Protein AF-0000000081331348 (afdb_homodimer)

Radius of gyration: 18.92 Å; Cα contacts (8 Å, |Δi|>4): 361; chains: 2; bounding box: 44×51×38 Å

Solvent-accessible surface area (backbone atoms only — not comparable to full-atom values): 11456 Å² total; per-residue (Å²): 124,40,36,37,36,18,27,63,33,50,70,35,40,60,26,47,76,70,73,66,43,59,68,90,41,40,51,71,48,77,45,49,74,69,44,45,51,41,46,56,71,49,44,34,44,58,49,40,19,67,73,72,69,48,78,68,48,77,44,59,56,36,67,43,63,42,68,70,55,40,53,52,44,41,52,43,37,62,70,45,54,39,87,93,38,34,76,52,38,51,51,51,42,51,46,42,50,50,7,55,76,38,62,25,27,41,36,38,41,59,123,40,37,38,36,18,26,63,34,50,69,33,40,58,25,46,77,70,74,64,44,59,70,88,42,40,51,72,49,78,46,47,73,66,46,44,52,42,45,56,70,50,42,35,44,57,49,41,20,68,74,70,68,49,79,68,48,76,41,59,57,38,66,43,62,42,68,69,54,40,53,52,45,42,53,41,36,62,72,44,55,40,86,93,39,34,76,53,39,51,50,50,41,50,46,42,49,50,9,55,74,38,61,26,27,40,37,39,41,60

Organism: NCBI:txid2813360

Secondary structure (DSSP, 8-state):
-EEEEEESSHHHHHHHHTT---GGGEEEEEE-HHHHHHHHHTSHHHHHHHHHT--------EEE-SHHHHHHHHHHHHHT--TTTHHHHHHHHHHHHHHHHHT--EEEE-/-EEEEEESSHHHHHHHHTT---GGGEEEEEE-HHHHHHHHHTTHHHHHHHHHT--------EEE-SHHHHHHHHHHHHHT--TTTHHHHHHHHHHHHHHHHHT--EEEE-

pLDDT: mean 89.02, std 10.6, range [49.09, 98.44]

Structure (mmCIF, N/CA/C/O backbone):
data_AF-0000000081331348-model_v1
#
loop_
_entity.id
_entity.type
_entity.pdbx_description
1 polymer 'Uncharacterized protein'
#
loop_
_atom_site.group_PDB
_atom_site.id
_atom_site.type_symbol
_atom_site.label_atom_id
_atom_site.label_alt_id
_atom_site.label_comp_id
_atom_site.label_asym_id
_atom_site.label_entity_id
_atom_site.label_seq_id
_atom_site.pdbx_PDB_ins_code
_atom_site.Cartn_x
_atom_site.Cartn_y
_atom_site.Cartn_z
_atom_site.occupancy
_atom_site.B_iso_or_equiv
_atom_site.auth_seq_id
_atom_site.auth_comp_id
_atom_site.auth_asym_id
_atom_site.auth_atom_id
_atom_site.pdbx_PDB_model_num
ATOM 1 N N . MET A 1 1 ? 2.51 5.961 -5.82 1 57.53 1 MET A N 1
ATOM 2 C CA . MET A 1 1 ? 1.743 7.18 -5.574 1 57.53 1 MET A CA 1
ATOM 3 C C . MET A 1 1 ? 1.069 7.133 -4.207 1 57.53 1 MET A C 1
ATOM 5 O O . MET A 1 1 ? 0.573 6.086 -3.791 1 57.53 1 MET A O 1
ATOM 9 N N . LYS A 1 2 ? 1.345 8.156 -3.447 1 75.12 2 LYS A N 1
ATOM 10 C CA . LYS A 1 2 ? 0.774 8.258 -2.107 1 75.12 2 LYS A CA 1
ATOM 11 C C . LYS A 1 2 ? -0.422 9.211 -2.09 1 75.12 2 LYS A C 1
ATOM 13 O O . LYS A 1 2 ? -0.278 10.406 -2.359 1 75.12 2 LYS A O 1
ATOM 18 N N . ILE A 1 3 ? -1.604 8.625 -1.905 1 83.44 3 ILE A N 1
ATOM 19 C CA . ILE A 1 3 ? -2.84 9.398 -1.974 1 83.44 3 ILE A CA 1
ATOM 20 C C . ILE A 1 3 ? -3.576 9.312 -0.638 1 83.44 3 ILE A C 1
ATOM 22 O O . ILE A 1 3 ? -3.654 8.242 -0.032 1 83.44 3 ILE A O 1
ATOM 26 N N . ILE A 1 4 ? -4.016 10.453 -0.219 1 90.38 4 ILE A N 1
ATOM 27 C CA . ILE A 1 4 ? -4.93 10.539 0.913 1 90.38 4 ILE A CA 1
ATOM 28 C C . ILE A 1 4 ? -6.25 11.164 0.467 1 90.38 4 ILE A C 1
ATOM 30 O O . ILE A 1 4 ? -6.254 12.156 -0.271 1 90.38 4 ILE A O 1
ATOM 34 N N . CYS A 1 5 ? -7.336 10.516 0.856 1 92.38 5 CYS A N 1
ATOM 35 C CA . CYS A 1 5 ? -8.586 11.086 0.374 1 92.38 5 CYS A CA 1
ATOM 36 C C . CYS A 1 5 ? -9.68 10.977 1.432 1 92.38 5 CYS A C 1
ATOM 38 O O . CYS A 1 5 ? -9.547 10.219 2.393 1 92.38 5 CYS A O 1
ATOM 40 N N . VAL A 1 6 ? -10.695 11.82 1.21 1 95.5 6 VAL A N 1
ATOM 41 C CA . VAL A 1 6 ? -11.875 11.875 2.068 1 95.5 6 VAL A CA 1
ATOM 42 C C . VAL A 1 6 ? -13.133 11.867 1.211 1 95.5 6 VAL A C 1
ATOM 44 O O . VAL A 1 6 ? -13.328 12.75 0.372 1 95.5 6 VAL A O 1
ATOM 47 N N . PRO A 1 7 ? -13.945 10.812 1.354 1 94.19 7 PRO A N 1
ATOM 48 C CA . PRO A 1 7 ? -15.258 10.875 0.701 1 94.19 7 PRO A CA 1
ATOM 49 C C . PRO A 1 7 ? -16.109 12.055 1.185 1 94.19 7 PRO A C 1
ATOM 51 O O . PRO A 1 7 ? -16.094 12.375 2.377 1 94.19 7 PRO A O 1
ATOM 54 N N . LEU A 1 8 ? -16.828 12.734 0.301 1 95.69 8 LEU A N 1
ATOM 55 C CA . LEU A 1 8 ? -17.562 13.945 0.637 1 95.69 8 LEU A CA 1
ATOM 56 C C . LEU A 1 8 ? -18.953 13.617 1.169 1 95.69 8 LEU A C 1
ATOM 58 O O . LEU A 1 8 ? -19.625 14.484 1.74 1 95.69 8 LEU A O 1
ATOM 62 N N . THR A 1 9 ? -19.391 12.391 0.953 1 94.81 9 THR A N 1
ATOM 63 C CA . THR A 1 9 ? -20.656 11.898 1.483 1 94.81 9 THR A CA 1
ATOM 64 C C . THR A 1 9 ? -20.516 10.461 1.967 1 94.81 9 THR A C 1
ATOM 66 O O . THR A 1 9 ? -19.641 9.727 1.516 1 94.81 9 THR A O 1
ATOM 69 N N . PRO A 1 10 ? -21.391 10.078 2.889 1 92.75 10 PRO A N 1
ATOM 70 C CA . PRO A 1 10 ? -21.375 8.68 3.312 1 92.75 10 PRO A CA 1
ATOM 71 C C . PRO A 1 10 ? -21.578 7.711 2.15 1 92.75 10 PRO A C 1
ATOM 73 O O . PRO A 1 10 ? -21.031 6.609 2.15 1 92.75 10 PRO A O 1
ATOM 76 N N . GLU A 1 11 ? -2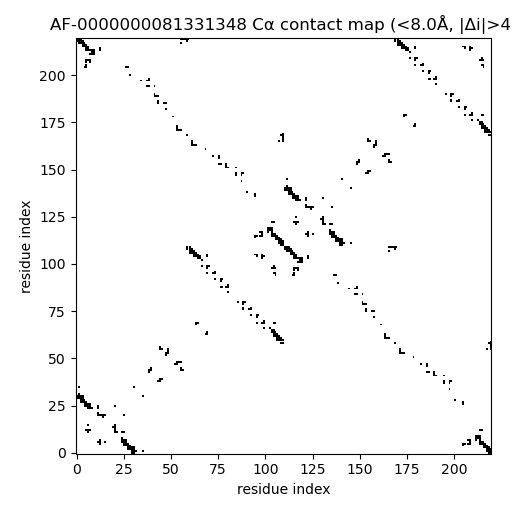2.438 8.125 1.188 1 92.12 11 GLU A N 1
ATOM 77 C CA . GLU A 1 11 ? -22.641 7.289 0.005 1 92.12 11 GLU A CA 1
ATOM 78 C C . GLU A 1 11 ? -21.344 7.105 -0.767 1 92.12 11 GLU A C 1
ATOM 80 O O . GLU A 1 11 ? -21.031 6.004 -1.217 1 92.12 11 GLU A O 1
ATOM 85 N N . ALA A 1 12 ? -20.562 8.133 -0.912 1 91.38 12 ALA A N 1
ATOM 86 C CA . ALA A 1 12 ? -19.266 8.07 -1.578 1 91.38 12 ALA A CA 1
ATOM 87 C C . ALA A 1 12 ? -18.312 7.141 -0.834 1 91.38 12 ALA A C 1
ATOM 89 O O . ALA A 1 12 ? -17.531 6.414 -1.456 1 91.38 12 ALA A O 1
ATOM 90 N N . MET A 1 13 ? -18.391 7.191 0.485 1 89.31 13 MET A N 1
ATOM 91 C CA . MET A 1 13 ? -17.531 6.34 1.314 1 89.31 13 MET A CA 1
ATOM 92 C C . MET A 1 13 ? -17.844 4.867 1.064 1 89.31 13 MET A C 1
ATOM 94 O O . MET A 1 13 ? -16.922 4.047 0.977 1 89.31 13 MET A O 1
ATOM 98 N N . ARG A 1 14 ? -19.078 4.516 0.918 1 86.75 14 ARG A N 1
ATOM 99 C CA . ARG A 1 14 ? -19.469 3.141 0.632 1 86.75 14 ARG A CA 1
ATOM 100 C C . ARG A 1 14 ? -18.969 2.697 -0.735 1 86.75 14 ARG A C 1
ATOM 102 O O . ARG A 1 14 ? -18.547 1.553 -0.904 1 86.75 14 ARG A O 1
ATOM 109 N N . LEU A 1 15 ? -18.938 3.676 -1.656 1 82.69 15 LEU A N 1
ATOM 110 C CA . LEU A 1 15 ? -18.469 3.379 -3.006 1 82.69 15 LEU A CA 1
ATOM 111 C C . LEU A 1 15 ? -16.969 3.186 -3.025 1 82.69 15 LEU A C 1
ATOM 113 O O . LEU A 1 15 ? -16.438 2.393 -3.816 1 82.69 15 LEU A O 1
ATOM 117 N N . LEU A 1 16 ? -16.25 3.955 -2.209 1 79.44 16 LEU A N 1
ATOM 118 C CA . LEU A 1 16 ? -14.797 3.836 -2.117 1 79.44 16 LEU A CA 1
ATOM 119 C C . LEU A 1 16 ? -14.398 2.451 -1.622 1 79.44 16 LEU A C 1
ATOM 121 O O . LEU A 1 16 ? -13.422 1.876 -2.104 1 79.44 16 LEU A O 1
ATOM 125 N N . ASP A 1 17 ? -15.156 1.949 -0.717 1 70.56 17 ASP A N 1
ATOM 126 C CA . ASP A 1 17 ? -14.914 0.621 -0.161 1 70.56 17 ASP A CA 1
ATOM 127 C C . ASP A 1 17 ? -15.023 -0.454 -1.239 1 70.56 17 ASP A C 1
ATOM 129 O O . ASP A 1 17 ? -14.375 -1.496 -1.155 1 70.56 17 ASP A O 1
ATOM 133 N N . THR A 1 18 ? -15.797 -0.14 -2.215 1 66.88 18 THR A N 1
ATOM 134 C CA . THR A 1 18 ? -16.016 -1.11 -3.283 1 66.88 18 THR A CA 1
ATOM 135 C C . THR A 1 18 ? -15.211 -0.734 -4.523 1 66.88 18 THR A C 1
ATOM 137 O O . THR A 1 18 ? -15.383 -1.332 -5.59 1 66.88 18 THR A O 1
ATOM 140 N N . ASN A 1 19 ? -14.344 0.354 -4.398 1 68.31 19 ASN A N 1
ATOM 141 C CA . ASN A 1 19 ? -13.508 0.85 -5.488 1 68.31 19 ASN A CA 1
ATOM 142 C C . ASN A 1 19 ? -14.352 1.373 -6.648 1 68.31 19 ASN A C 1
ATOM 144 O O . ASN A 1 19 ? -13.977 1.217 -7.812 1 68.31 19 ASN A O 1
ATOM 148 N N . ASP A 1 20 ? -15.453 1.941 -6.418 1 73.44 20 ASP A N 1
ATOM 149 C CA . ASP A 1 20 ? -16.375 2.453 -7.426 1 73.44 20 ASP A CA 1
ATOM 150 C C . ASP A 1 20 ? -16.656 3.938 -7.207 1 73.44 20 ASP A C 1
ATOM 152 O O . ASP A 1 20 ? -17.578 4.5 -7.82 1 73.44 20 ASP A O 1
ATOM 156 N N . CYS A 1 21 ? -15.984 4.488 -6.355 1 79.69 21 CYS A N 1
ATOM 157 C CA . CYS A 1 21 ? -16.281 5.871 -6.016 1 79.69 21 CYS A CA 1
ATOM 158 C C . CYS A 1 21 ? -15.68 6.828 -7.039 1 79.69 21 CYS A C 1
ATOM 160 O O . CYS A 1 21 ? -14.461 6.832 -7.242 1 79.69 21 CYS A O 1
ATOM 162 N N . PRO A 1 22 ? -16.516 7.66 -7.707 1 83.62 22 PRO A N 1
ATOM 163 C CA . PRO A 1 22 ? -15.977 8.688 -8.602 1 83.62 22 PRO A CA 1
ATOM 164 C C . PRO A 1 22 ? -15.109 9.719 -7.871 1 83.62 22 PRO A C 1
ATOM 166 O O . PRO A 1 22 ? -15.414 10.078 -6.73 1 83.62 22 PRO A O 1
ATOM 169 N N . ASP A 1 23 ? -14.062 10.258 -8.594 1 84.38 23 ASP A N 1
ATOM 170 C CA . ASP A 1 23 ? -13.141 11.227 -8.016 1 84.38 23 ASP A CA 1
ATOM 171 C C . ASP A 1 23 ? -13.883 12.5 -7.598 1 84.38 23 ASP A C 1
ATOM 173 O O . ASP A 1 23 ? -13.469 13.188 -6.66 1 84.38 23 ASP A O 1
ATOM 177 N N . SER A 1 24 ? -14.984 12.75 -8.273 1 90 24 SER A N 1
ATOM 178 C CA . SER A 1 24 ? -15.734 13.977 -8.008 1 90 24 SER A CA 1
ATOM 179 C C . SER A 1 24 ? -16.375 13.953 -6.625 1 90 24 SER A C 1
ATOM 181 O O . SER A 1 24 ? -16.75 15 -6.094 1 90 24 SER A O 1
ATOM 183 N N . LEU A 1 25 ? -16.453 12.812 -6.039 1 92.56 25 LEU A N 1
ATOM 184 C CA . LEU A 1 25 ? -17.078 12.672 -4.727 1 92.56 25 LEU A CA 1
ATOM 185 C C . LEU A 1 25 ? -16.031 12.508 -3.637 1 92.56 25 LEU A C 1
ATOM 187 O O . LEU A 1 25 ? -16.359 12.203 -2.488 1 92.56 25 LEU A O 1
ATOM 191 N N . LEU A 1 26 ? -14.805 12.75 -4.043 1 92.31 26 LEU A N 1
ATOM 192 C CA . LEU A 1 26 ? -13.688 12.648 -3.119 1 92.31 26 LEU A CA 1
ATOM 193 C C . LEU A 1 26 ? -12.914 13.969 -3.053 1 92.31 26 LEU A C 1
ATOM 195 O O . LEU A 1 26 ? -12.805 14.672 -4.055 1 92.31 26 LEU A O 1
ATOM 199 N N . GLU A 1 27 ? -12.516 14.352 -1.913 1 93.75 27 GLU A N 1
ATOM 200 C CA . GLU A 1 27 ? -11.422 15.305 -1.777 1 93.75 27 GLU A CA 1
ATOM 201 C C . GLU A 1 27 ? -10.102 14.602 -1.489 1 93.75 27 GLU A C 1
ATOM 203 O O . GLU A 1 27 ? -10 13.828 -0.536 1 93.75 27 GLU A O 1
ATOM 208 N N . SER A 1 28 ? -9.156 14.781 -2.402 1 90.62 28 SER A N 1
ATOM 209 C CA . SER A 1 28 ? -7.914 14.023 -2.301 1 90.62 28 SER A CA 1
ATOM 210 C C . SER A 1 28 ? -6.703 14.945 -2.357 1 90.62 28 SER A C 1
ATOM 212 O O . SER A 1 28 ? -6.777 16.047 -2.904 1 90.62 28 SER A O 1
ATOM 214 N N . ILE A 1 29 ? -5.629 14.461 -1.763 1 90.94 29 ILE A N 1
ATOM 215 C CA . ILE A 1 29 ? -4.316 15.078 -1.94 1 90.94 29 ILE A CA 1
ATOM 216 C C . ILE A 1 29 ? -3.322 14.031 -2.445 1 90.94 29 ILE A C 1
ATOM 218 O O . ILE A 1 29 ? -3.34 12.883 -1.998 1 90.94 29 ILE A O 1
ATOM 222 N N . HIS A 1 30 ? -2.631 14.398 -3.434 1 86.19 30 HIS A N 1
ATOM 223 C CA . HIS A 1 30 ? -1.496 13.633 -3.928 1 86.19 30 HIS A CA 1
ATOM 224 C C . HIS A 1 30 ? -0.186 14.133 -3.332 1 86.19 30 HIS A C 1
ATOM 226 O O . HIS A 1 30 ? 0.224 15.266 -3.592 1 86.19 30 HIS A O 1
ATOM 232 N N . LEU A 1 31 ? 0.436 13.234 -2.496 1 85.62 31 LEU A N 1
ATOM 233 C CA . LEU A 1 31 ? 1.654 13.672 -1.823 1 85.62 31 LEU A CA 1
ATOM 234 C C . LEU A 1 31 ? 2.873 13.453 -2.711 1 85.62 31 LEU A C 1
ATOM 236 O O . LEU A 1 31 ? 3.051 12.367 -3.275 1 85.62 31 LEU A O 1
ATOM 240 N N . THR A 1 32 ? 3.562 14.547 -2.908 1 83.12 32 THR A N 1
ATOM 241 C CA . THR A 1 32 ? 4.891 14.344 -3.48 1 83.12 32 THR A CA 1
ATOM 242 C C . THR A 1 32 ? 5.777 13.555 -2.527 1 83.12 32 THR A C 1
ATOM 244 O O . THR A 1 32 ? 5.43 13.367 -1.358 1 83.12 32 THR A O 1
ATOM 247 N N . GLU A 1 33 ? 6.895 13.039 -3.066 1 80.75 33 GLU A N 1
ATOM 248 C CA . GLU A 1 33 ? 7.84 12.328 -2.207 1 80.75 33 GLU A CA 1
ATOM 249 C C . GLU A 1 33 ? 8.281 13.203 -1.035 1 80.75 33 GLU A C 1
ATOM 251 O O . GLU A 1 33 ? 8.438 12.711 0.085 1 80.75 33 GLU A O 1
ATOM 256 N N . GLU A 1 34 ? 8.469 14.469 -1.325 1 86.56 34 GLU A N 1
ATOM 257 C CA . GLU A 1 34 ? 8.891 15.406 -0.291 1 86.56 34 GLU A CA 1
ATOM 258 C C . GLU A 1 34 ? 7.797 15.602 0.754 1 86.56 34 GLU A C 1
ATOM 260 O O . GLU A 1 34 ? 8.078 15.625 1.955 1 86.56 34 GLU A O 1
ATOM 265 N N . GLU A 1 35 ? 6.613 15.75 0.296 1 89.06 35 GLU A N 1
ATOM 266 C CA . GLU A 1 35 ? 5.488 15.922 1.211 1 89.06 35 GLU A CA 1
ATOM 267 C C . GLU A 1 35 ? 5.277 14.672 2.062 1 89.06 35 GLU A C 1
ATOM 269 O O . GLU A 1 35 ? 4.992 14.773 3.258 1 89.06 35 GLU A O 1
ATOM 274 N N . TYR A 1 36 ? 5.395 13.633 1.418 1 87.81 36 TYR A N 1
ATOM 275 C CA . TYR A 1 36 ? 5.242 12.367 2.131 1 87.81 36 TYR A CA 1
ATOM 276 C C . TYR A 1 36 ? 6.285 12.234 3.232 1 87.81 36 TYR A C 1
ATOM 278 O O . TYR A 1 36 ? 5.961 11.844 4.359 1 87.81 36 TYR A O 1
ATOM 286 N N . LYS A 1 37 ? 7.527 12.461 2.879 1 86.25 37 LYS A N 1
ATOM 287 C CA . LYS A 1 37 ? 8.609 12.414 3.861 1 86.25 37 LYS A CA 1
ATOM 288 C C . LYS A 1 37 ? 8.344 13.375 5.02 1 86.25 37 LYS A C 1
ATOM 290 O O . LYS A 1 37 ? 8.57 13.031 6.18 1 86.25 37 LYS A O 1
ATOM 295 N N . LYS A 1 38 ? 7.867 14.555 4.773 1 90.31 38 LYS A N 1
ATOM 296 C CA . LYS A 1 38 ? 7.547 15.547 5.801 1 90.31 38 LYS A CA 1
ATOM 297 C C . LYS A 1 38 ? 6.426 15.055 6.707 1 90.31 38 LYS A C 1
ATOM 299 O O . LYS A 1 38 ? 6.453 15.281 7.918 1 90.31 38 LYS A O 1
ATOM 304 N N . LEU A 1 39 ? 5.449 14.43 6.113 1 93.38 39 LEU A N 1
ATOM 305 C CA . LEU A 1 39 ? 4.344 13.875 6.891 1 93.38 39 LEU A CA 1
ATOM 306 C C . LEU A 1 39 ? 4.84 12.805 7.855 1 93.38 39 LEU A C 1
ATOM 308 O O . LEU A 1 39 ? 4.492 12.82 9.039 1 93.38 39 LEU A O 1
ATOM 312 N N . LEU A 1 40 ? 5.641 11.961 7.359 1 88.62 40 LEU A N 1
ATOM 313 C CA . LEU A 1 40 ? 6.145 10.867 8.188 1 88.62 40 LEU A CA 1
ATOM 314 C C . LEU A 1 40 ? 7.055 11.398 9.289 1 88.62 40 LEU A C 1
ATOM 316 O O . LEU A 1 40 ? 7 10.93 10.43 1 88.62 40 LEU A O 1
ATOM 320 N N . THR A 1 41 ? 7.879 12.352 8.906 1 90.44 41 THR A N 1
ATOM 321 C CA . THR A 1 41 ? 8.875 12.852 9.844 1 90.44 41 THR A CA 1
ATOM 322 C C . THR A 1 41 ? 8.234 13.773 10.875 1 90.44 41 THR A C 1
ATOM 324 O O . THR A 1 41 ? 8.836 14.07 11.914 1 90.44 41 THR A O 1
ATOM 327 N N . SER A 1 42 ? 7.062 14.234 10.562 1 92.81 42 SER A N 1
ATOM 328 C CA . SER A 1 42 ? 6.352 15.109 11.492 1 92.81 42 SER A CA 1
ATOM 329 C C . SER A 1 42 ? 6.047 14.398 12.805 1 92.81 42 SER A C 1
ATOM 331 O O . SER A 1 42 ? 5.781 15.039 13.82 1 92.81 42 SER A O 1
ATOM 333 N N . GLY A 1 43 ? 5.941 13.102 12.812 1 93.31 43 GLY A N 1
ATOM 334 C CA . GLY A 1 43 ? 5.578 12.312 13.977 1 93.31 43 GLY A CA 1
ATOM 335 C C . GLY A 1 43 ? 4.078 12.125 14.133 1 93.31 43 GLY A C 1
ATOM 336 O O . GLY A 1 43 ? 3.627 11.367 14.992 1 93.31 43 GLY A O 1
ATOM 337 N N . ALA A 1 44 ? 3.35 12.812 13.312 1 95.25 44 ALA A N 1
ATOM 338 C CA . ALA A 1 44 ? 1.894 12.742 13.422 1 95.25 44 ALA A CA 1
ATOM 339 C C . ALA A 1 44 ? 1.385 11.344 13.086 1 95.25 44 ALA A C 1
ATOM 341 O O . ALA A 1 44 ? 0.56 10.781 13.805 1 95.25 44 ALA A O 1
ATOM 342 N N . VAL A 1 45 ? 1.866 10.797 12.023 1 93.25 45 VAL A N 1
ATOM 343 C CA . VAL A 1 45 ? 1.415 9.484 11.57 1 93.25 45 VAL A CA 1
ATOM 344 C C . VAL A 1 45 ? 1.769 8.43 12.617 1 93.25 45 VAL A C 1
ATOM 346 O O . VAL A 1 45 ? 0.948 7.566 12.938 1 93.25 45 VAL A O 1
ATOM 349 N N . GLU A 1 46 ? 2.953 8.516 13.086 1 90.94 46 GLU A N 1
ATOM 350 C CA . GLU A 1 46 ? 3.357 7.594 14.141 1 90.94 46 GLU A CA 1
ATOM 351 C C . GLU A 1 46 ? 2.449 7.711 15.359 1 90.94 46 GLU A C 1
ATOM 353 O O . GLU A 1 46 ? 2.057 6.699 15.945 1 90.94 46 GLU A O 1
ATOM 358 N N . ALA A 1 47 ? 2.199 8.914 15.789 1 94.94 47 ALA A N 1
ATOM 359 C CA . ALA A 1 47 ? 1.318 9.148 16.922 1 94.94 47 ALA A CA 1
ATOM 360 C C . ALA A 1 47 ? -0.076 8.586 16.672 1 94.94 47 ALA A C 1
ATOM 362 O O . ALA A 1 47 ? -0.692 7.996 17.562 1 94.94 47 ALA A O 1
ATOM 363 N N . ILE A 1 48 ? -0.595 8.781 15.531 1 95.5 48 ILE A N 1
ATOM 364 C CA . ILE A 1 48 ? -1.905 8.258 15.164 1 95.5 48 ILE A CA 1
ATOM 365 C C . ILE A 1 48 ? -1.886 6.73 15.219 1 95.5 48 ILE A C 1
ATOM 367 O O . ILE A 1 48 ? -2.789 6.109 15.789 1 95.5 48 ILE A O 1
ATOM 371 N N . ASN A 1 49 ? -0.827 6.164 14.609 1 88.69 49 ASN A N 1
ATOM 372 C CA . ASN A 1 49 ? -0.706 4.711 14.617 1 88.69 49 ASN A CA 1
ATOM 373 C C . ASN A 1 49 ? -0.71 4.16 16.047 1 88.69 49 ASN A C 1
ATOM 375 O O . ASN A 1 49 ? -1.399 3.18 16.328 1 88.69 49 ASN A O 1
ATOM 379 N N . LYS A 1 50 ? -0.016 4.754 16.844 1 91.38 50 LYS A N 1
ATOM 380 C CA . LYS A 1 50 ? 0.095 4.312 18.219 1 91.38 50 LYS A CA 1
ATOM 381 C C . LYS A 1 50 ? -1.218 4.52 18.969 1 91.38 50 LYS A C 1
ATOM 383 O O . LYS A 1 50 ? -1.66 3.643 19.719 1 91.38 50 LYS A O 1
ATOM 388 N N . THR A 1 51 ? -1.804 5.664 18.812 1 93.56 51 THR A N 1
ATOM 389 C CA . THR A 1 51 ? -2.988 6.043 19.578 1 93.56 51 THR A CA 1
ATOM 390 C C . THR A 1 51 ? -4.211 5.27 19.094 1 93.56 51 THR A C 1
ATOM 392 O O . THR A 1 51 ? -5.047 4.855 19.891 1 93.56 51 THR A O 1
ATOM 395 N N . LEU A 1 52 ? -4.359 5.148 17.812 1 92.44 52 LEU A N 1
ATOM 396 C CA . LEU A 1 52 ? -5.578 4.594 17.234 1 92.44 52 LEU A CA 1
ATOM 397 C C . LEU A 1 52 ? -5.371 3.145 16.797 1 92.44 52 LEU A C 1
ATOM 399 O O . LEU A 1 52 ? -6.309 2.482 16.359 1 92.44 52 LEU A O 1
ATOM 403 N N . GLY A 1 53 ? -4.176 2.658 16.922 1 84.81 53 GLY A N 1
ATOM 404 C CA . GLY A 1 53 ? -3.881 1.302 16.5 1 84.81 53 GLY A CA 1
ATOM 405 C C . GLY A 1 53 ? -3.896 1.137 14.984 1 84.81 53 GLY A C 1
ATOM 406 O O . GLY A 1 53 ? -4.395 0.133 14.469 1 84.81 53 GLY A O 1
ATOM 407 N N . LYS A 1 54 ? -3.586 2.129 14.266 1 83.5 54 LYS A N 1
ATOM 408 C CA . LYS A 1 54 ? -3.547 2.096 12.805 1 83.5 54 LYS A CA 1
ATOM 409 C C . LYS A 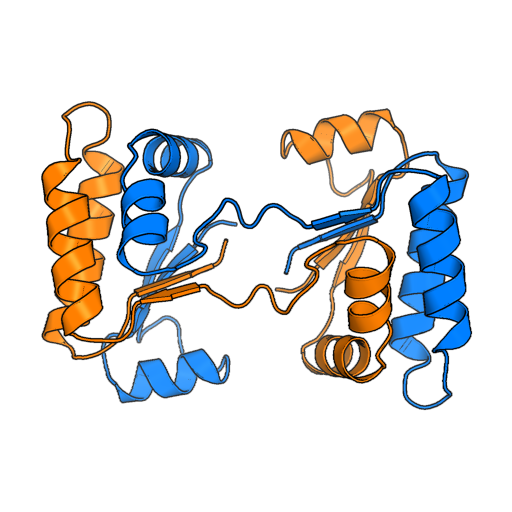1 54 ? -2.148 1.75 12.305 1 83.5 54 LYS A C 1
ATOM 411 O O . LYS A 1 54 ? -1.189 1.734 13.078 1 83.5 54 LYS A O 1
ATOM 416 N N . ILE A 1 55 ? -2.023 1.429 11.117 1 76.88 55 ILE A N 1
ATOM 417 C CA . ILE A 1 55 ? -0.737 1.146 10.484 1 76.88 55 ILE A CA 1
ATOM 418 C C . ILE A 1 55 ? -0.61 1.944 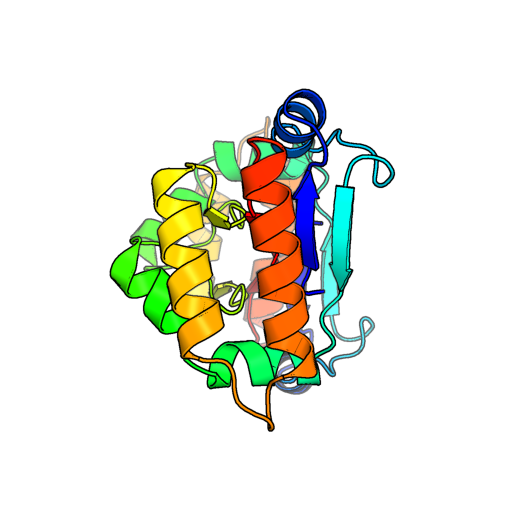9.195 1 76.88 55 ILE A C 1
ATOM 420 O O . ILE A 1 55 ? -0.582 1.369 8.102 1 76.88 55 ILE A O 1
ATOM 424 N N . ILE A 1 56 ? -0.652 3.283 9.43 1 79.5 56 ILE A N 1
ATOM 425 C CA . ILE A 1 56 ? -0.392 4.18 8.312 1 79.5 56 ILE A CA 1
ATOM 426 C C . ILE A 1 56 ? 1.11 4.254 8.047 1 79.5 56 ILE A C 1
ATOM 428 O O . ILE A 1 56 ? 1.858 4.832 8.836 1 79.5 56 ILE A O 1
ATOM 432 N N . ASP A 1 57 ? 1.606 3.562 7.34 1 65.06 57 ASP A N 1
ATOM 433 C CA . ASP A 1 57 ? 3.047 3.537 7.105 1 65.06 57 ASP A CA 1
ATOM 434 C C . ASP A 1 57 ? 3.357 3.547 5.609 1 65.06 57 ASP A C 1
ATOM 436 O O . ASP A 1 57 ? 2.445 3.498 4.781 1 65.06 57 ASP A O 1
ATOM 440 N N . ASP A 1 58 ? 4.484 4.156 5.449 1 55.84 58 ASP A N 1
ATOM 441 C CA . ASP A 1 58 ? 4.973 3.988 4.082 1 55.84 58 ASP A CA 1
ATOM 442 C C . ASP A 1 58 ? 4.625 2.604 3.543 1 55.84 58 ASP A C 1
ATOM 444 O O . ASP A 1 58 ? 4.754 1.604 4.254 1 55.84 58 ASP A O 1
ATOM 448 N N . TYR A 1 59 ? 3.258 2.676 2.979 1 49.09 59 TYR A N 1
ATOM 449 C CA . TYR A 1 59 ? 2.98 1.404 2.32 1 49.09 59 TYR A CA 1
ATOM 450 C C . TYR A 1 59 ? 4.273 0.714 1.899 1 49.09 59 TYR A C 1
ATOM 452 O O . TYR A 1 59 ? 4.926 1.137 0.943 1 49.09 59 TYR A O 1
ATOM 460 N N . GLU A 1 60 ? 5.043 0.643 3 1 51.22 60 GLU A N 1
ATOM 461 C CA . GLU A 1 60 ? 6.25 -0.066 2.59 1 51.22 60 GLU A CA 1
ATOM 462 C C . GLU A 1 60 ? 5.918 -1.23 1.661 1 51.22 60 GLU A C 1
ATOM 464 O O . GLU A 1 60 ? 4.961 -1.968 1.9 1 51.22 60 GLU A O 1
ATOM 469 N N . ASP A 1 61 ? 6.043 -0.938 0.448 1 62.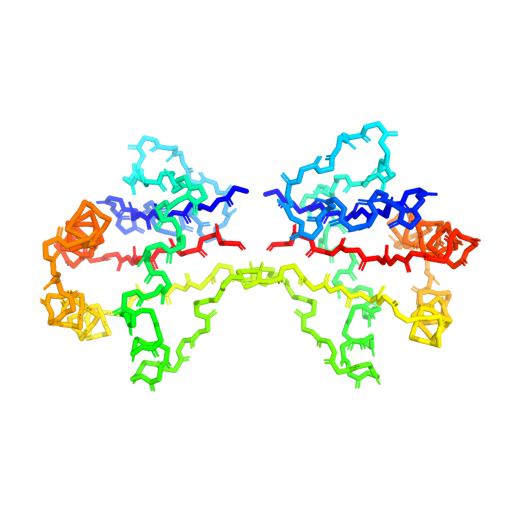97 61 ASP A N 1
ATOM 470 C CA . ASP A 1 61 ? 6.078 -2.1 -0.434 1 62.97 61 ASP A CA 1
ATOM 471 C C . ASP A 1 61 ? 6.613 -3.328 0.297 1 62.97 61 ASP A C 1
ATOM 473 O O . ASP A 1 61 ? 7.434 -3.205 1.21 1 62.97 61 ASP A O 1
ATOM 477 N N . GLU A 1 62 ? 5.762 -4.328 0.384 1 76.56 62 GLU A N 1
ATOM 478 C CA . GLU A 1 62 ? 6.336 -5.578 0.868 1 76.56 62 GLU A CA 1
ATOM 479 C C . GLU A 1 62 ? 7.27 -6.195 -0.168 1 76.56 62 GLU A C 1
ATOM 481 O O . GLU A 1 62 ? 7.023 -6.094 -1.372 1 76.56 62 GLU A O 1
ATOM 486 N N . THR A 1 63 ? 8.312 -6.617 0.339 1 86.5 63 THR A N 1
ATOM 487 C CA . THR A 1 63 ? 9.305 -7.176 -0.573 1 86.5 63 THR A CA 1
ATOM 488 C C . THR A 1 63 ? 9.828 -8.516 -0.052 1 86.5 63 THR A C 1
ATOM 490 O O . THR A 1 63 ? 9.898 -8.727 1.16 1 86.5 63 THR A O 1
ATOM 493 N N . ILE A 1 64 ? 10.008 -9.445 -0.887 1 92.62 64 ILE A N 1
ATOM 494 C CA . ILE A 1 64 ? 10.797 -10.656 -0.665 1 92.62 64 ILE A CA 1
ATOM 495 C C . ILE A 1 64 ? 12.125 -10.555 -1.412 1 92.62 64 ILE A C 1
ATOM 497 O O . ILE A 1 64 ? 12.156 -10.617 -2.643 1 92.62 64 ILE A O 1
ATOM 501 N N . ASN A 1 65 ? 13.258 -10.383 -0.628 1 91.75 65 ASN A N 1
ATOM 502 C CA . ASN A 1 65 ? 14.445 -9.992 -1.382 1 91.75 65 ASN A CA 1
ATOM 503 C C . ASN A 1 65 ? 15.672 -10.797 -0.965 1 91.75 65 ASN A C 1
ATOM 505 O O . ASN A 1 65 ? 16.797 -10.406 -1.253 1 91.75 65 ASN A O 1
ATOM 509 N N . THR A 1 66 ? 15.461 -11.844 -0.225 1 93.38 66 THR A N 1
ATOM 510 C CA . THR A 1 66 ? 16.562 -12.781 -0.02 1 93.38 66 THR A CA 1
ATOM 511 C C . THR A 1 66 ? 16.359 -14.039 -0.852 1 93.38 66 THR A C 1
ATOM 513 O O . THR A 1 66 ? 15.227 -14.492 -1.04 1 93.38 66 THR A O 1
ATOM 516 N N . ASN A 1 67 ? 17.484 -14.594 -1.318 1 94.94 67 ASN A N 1
ATOM 517 C CA . ASN A 1 67 ? 17.391 -15.812 -2.123 1 94.94 67 ASN A CA 1
ATOM 518 C C . ASN A 1 67 ? 16.688 -16.938 -1.37 1 94.94 67 ASN A C 1
ATOM 520 O O . ASN A 1 67 ? 15.945 -17.703 -1.966 1 94.94 67 ASN A O 1
ATOM 524 N N . GLU A 1 68 ? 17 -17.031 -0.131 1 96.31 68 GLU A N 1
ATOM 525 C CA . GLU A 1 68 ? 16.359 -18.047 0.689 1 96.31 68 GLU A CA 1
ATOM 526 C C . GLU A 1 68 ? 14.844 -17.859 0.726 1 96.31 68 GLU A C 1
ATOM 528 O O . GLU A 1 68 ? 14.094 -18.812 0.524 1 96.31 68 GLU A O 1
ATOM 533 N N . ASP A 1 69 ? 14.438 -16.641 1.012 1 96.12 69 ASP A N 1
ATOM 534 C CA . ASP A 1 69 ? 13.008 -16.359 1.09 1 96.12 69 ASP A CA 1
ATOM 535 C C . ASP A 1 69 ? 12.336 -16.516 -0.275 1 96.12 69 ASP A C 1
ATOM 537 O O . ASP A 1 69 ? 11.203 -17 -0.368 1 96.12 69 ASP A O 1
ATOM 541 N N . LEU A 1 70 ? 13.016 -16.109 -1.271 1 98 70 LEU A N 1
ATOM 542 C CA . LEU A 1 70 ? 12.469 -16.234 -2.621 1 98 70 LEU A CA 1
ATOM 543 C C . LEU A 1 70 ? 12.266 -17.703 -2.99 1 98 70 LEU A C 1
ATOM 545 O O . LEU A 1 70 ? 11.281 -18.047 -3.645 1 98 70 LEU A O 1
ATOM 549 N N . SER A 1 71 ? 13.227 -18.531 -2.605 1 98.12 71 SER A N 1
ATOM 550 C CA . SER A 1 71 ? 13.094 -19.953 -2.871 1 98.12 71 SER A CA 1
ATOM 551 C C . SER A 1 71 ? 11.891 -20.547 -2.152 1 98.12 71 SER A C 1
ATOM 553 O O . SER A 1 71 ? 11.164 -21.359 -2.721 1 98.12 71 SER A O 1
ATOM 555 N N . LYS A 1 72 ? 11.711 -20.125 -0.946 1 97.69 72 LYS A N 1
ATOM 556 C CA . LYS A 1 72 ? 10.539 -20.594 -0.195 1 97.69 72 LYS A CA 1
ATOM 557 C C . LYS A 1 72 ? 9.25 -20.094 -0.832 1 97.69 72 LYS A C 1
ATOM 559 O O . LYS A 1 72 ? 8.273 -20.828 -0.929 1 97.69 72 LYS A O 1
ATOM 564 N N . ALA A 1 73 ? 9.227 -18.812 -1.207 1 97.94 73 ALA A N 1
ATOM 565 C CA . ALA A 1 73 ? 8.047 -18.25 -1.857 1 97.94 73 ALA A CA 1
ATOM 566 C C . ALA A 1 73 ? 7.715 -19 -3.143 1 97.94 73 ALA A C 1
ATOM 568 O O . ALA A 1 73 ? 6.547 -19.281 -3.42 1 97.94 73 ALA A O 1
ATOM 569 N N . LEU A 1 74 ? 8.773 -19.281 -3.912 1 98.25 74 LEU A N 1
ATOM 570 C CA . LEU A 1 74 ? 8.57 -20.016 -5.156 1 98.25 74 LEU A CA 1
ATOM 571 C C . LEU A 1 74 ? 7.895 -21.344 -4.891 1 98.25 74 LEU A C 1
ATOM 573 O O . LEU A 1 74 ? 6.945 -21.719 -5.59 1 98.25 74 LEU A O 1
ATOM 577 N N . ALA A 1 75 ? 8.414 -22.031 -3.914 1 98.44 75 ALA A N 1
ATOM 578 C CA . ALA A 1 75 ? 7.836 -23.328 -3.559 1 98.44 75 ALA A CA 1
ATOM 579 C C . ALA A 1 75 ? 6.367 -23.172 -3.166 1 98.44 75 ALA A C 1
ATOM 581 O O . ALA A 1 75 ? 5.543 -24.031 -3.49 1 98.44 75 ALA A O 1
ATOM 582 N N . ILE A 1 76 ? 6.059 -22.172 -2.479 1 98.38 76 ILE A N 1
ATOM 583 C CA . ILE A 1 76 ? 4.691 -21.922 -2.021 1 98.38 76 ILE A CA 1
ATOM 584 C C . ILE A 1 76 ? 3.793 -21.625 -3.219 1 98.38 76 ILE A C 1
ATOM 586 O O . ILE A 1 76 ? 2.693 -22.172 -3.33 1 98.38 76 ILE A O 1
ATOM 590 N N . PHE A 1 77 ? 4.227 -20.719 -4.098 1 97.81 77 PHE A N 1
ATOM 591 C CA . PHE A 1 77 ? 3.439 -20.438 -5.293 1 97.81 77 PHE A CA 1
ATOM 592 C C . PHE A 1 77 ? 3.178 -21.719 -6.078 1 97.81 77 PHE A C 1
ATOM 594 O O . PHE A 1 77 ? 2.053 -21.953 -6.523 1 97.81 77 PHE A O 1
ATOM 601 N N . GLU A 1 78 ? 4.223 -22.5 -6.242 1 98.06 78 GLU A N 1
ATOM 602 C CA . GLU A 1 78 ? 4.09 -23.734 -7.004 1 98.06 78 GLU A CA 1
ATOM 603 C C . GLU A 1 78 ? 3.104 -24.688 -6.336 1 98.06 78 GLU A C 1
ATOM 605 O O . GLU A 1 78 ? 2.336 -25.375 -7.016 1 98.06 78 GLU A O 1
ATOM 610 N N . ALA A 1 79 ? 3.117 -24.703 -5.078 1 98 79 ALA A N 1
ATOM 611 C CA . ALA A 1 79 ? 2.258 -25.609 -4.32 1 98 79 ALA A CA 1
ATOM 612 C C . ALA A 1 79 ? 0.798 -25.172 -4.387 1 98 79 ALA A C 1
ATOM 614 O O . ALA A 1 79 ? -0.111 -25.969 -4.145 1 98 79 ALA A O 1
ATOM 615 N N . HIS A 1 80 ? 0.536 -23.969 -4.688 1 97.5 80 HIS A N 1
ATOM 616 C CA . HIS A 1 80 ? -0.824 -23.438 -4.656 1 97.5 80 HIS A CA 1
ATOM 617 C C . HIS A 1 80 ? -1.372 -23.234 -6.062 1 97.5 80 HIS A C 1
ATOM 619 O O . HIS A 1 80 ? -2.434 -22.641 -6.242 1 97.5 80 HIS A O 1
ATOM 625 N N . LEU A 1 81 ? -0.624 -23.719 -6.961 1 96.94 81 LEU A N 1
ATOM 626 C CA . LEU A 1 81 ? -1.068 -23.625 -8.352 1 96.94 81 LEU A CA 1
ATOM 627 C C . LEU A 1 81 ? -2.252 -24.547 -8.609 1 96.94 81 LEU A C 1
ATOM 629 O O . LEU A 1 81 ? -2.188 -25.734 -8.312 1 96.94 81 LEU A O 1
ATOM 633 N N . THR A 1 82 ? -3.354 -24.016 -9.008 1 96.38 82 THR A N 1
ATOM 634 C CA . THR A 1 82 ? -4.527 -24.766 -9.445 1 96.38 82 THR A CA 1
ATOM 635 C C . THR A 1 82 ? -5 -24.297 -10.812 1 96.38 82 THR A C 1
ATOM 637 O O . THR A 1 82 ? -4.613 -23.219 -11.273 1 96.38 82 THR A O 1
ATOM 640 N N . PRO A 1 83 ? -5.758 -25.094 -11.453 1 95.31 83 PRO A N 1
ATOM 641 C CA . PRO A 1 83 ? -6.281 -24.656 -12.742 1 95.31 83 PRO A CA 1
ATOM 642 C C . PRO A 1 83 ? -7.062 -23.344 -12.648 1 95.31 83 PRO A C 1
ATOM 644 O O . PRO A 1 83 ? -7.008 -22.531 -13.562 1 95.31 83 PRO A O 1
ATOM 647 N N . GLU A 1 84 ? -7.785 -23.078 -11.539 1 93.56 84 GLU A N 1
ATOM 648 C CA . GLU A 1 84 ? -8.648 -21.906 -11.359 1 93.56 84 GLU A CA 1
ATOM 649 C C . GLU A 1 84 ? -7.824 -20.641 -11.188 1 93.56 84 GLU A C 1
ATOM 651 O O . GLU A 1 84 ? -8.266 -19.547 -11.57 1 93.56 84 GLU A O 1
ATOM 656 N N . ASN A 1 85 ? -6.633 -20.828 -10.656 1 94.06 85 ASN A N 1
ATOM 657 C CA . ASN A 1 85 ? -5.824 -19.641 -10.398 1 94.06 85 ASN A CA 1
ATOM 658 C C . ASN A 1 85 ? -4.555 -19.625 -11.242 1 94.06 85 ASN A C 1
ATOM 660 O O . ASN A 1 85 ? -3.637 -18.844 -10.984 1 94.06 85 ASN A O 1
ATOM 664 N N . SER A 1 86 ? -4.488 -20.406 -12.203 1 95.75 86 SER A N 1
ATOM 665 C CA . SER A 1 86 ? -3.275 -20.656 -12.977 1 95.75 86 SER A CA 1
ATOM 666 C C . SER A 1 86 ? -2.754 -19.391 -13.633 1 95.75 86 SER A C 1
ATOM 668 O O . SER A 1 86 ? -1.545 -19.156 -13.68 1 95.75 86 SER A O 1
ATOM 670 N N . SER A 1 87 ? -3.627 -18.609 -14.117 1 93.88 87 SER A N 1
ATOM 671 C CA . SER A 1 87 ? -3.211 -17.391 -14.828 1 93.88 87 SER A CA 1
ATOM 672 C C . SER A 1 87 ? -2.371 -16.484 -13.93 1 93.88 87 SER A C 1
ATOM 674 O O . SER A 1 87 ? -1.305 -16.031 -14.336 1 93.88 87 SER A O 1
ATOM 676 N N . VAL A 1 88 ? -2.758 -16.266 -12.727 1 95.19 88 VAL A N 1
ATOM 677 C CA . VAL A 1 88 ? -2.084 -15.312 -11.852 1 95.19 88 VAL A CA 1
ATOM 678 C C . VAL A 1 88 ? -0.904 -15.992 -11.164 1 95.19 88 VAL A C 1
ATOM 680 O O . VAL A 1 88 ? 0.176 -15.414 -11.047 1 95.19 88 VAL A O 1
ATOM 683 N N . ILE A 1 89 ? -1.012 -17.188 -10.75 1 97.25 89 ILE A N 1
ATOM 684 C CA . ILE A 1 89 ? 0.04 -17.859 -9.992 1 97.25 89 ILE A CA 1
ATOM 685 C C . ILE A 1 89 ? 1.229 -18.156 -10.906 1 97.25 89 ILE A C 1
ATOM 687 O O . ILE A 1 89 ? 2.383 -18.078 -10.477 1 97.25 89 ILE A O 1
ATOM 691 N N . LYS A 1 90 ? 0.951 -18.5 -12.133 1 97.38 90 LYS A N 1
ATOM 692 C CA . LYS A 1 90 ? 2.047 -18.703 -13.07 1 97.38 90 LYS A CA 1
ATOM 693 C C . LYS A 1 90 ? 2.854 -17.422 -13.266 1 97.38 90 LYS A C 1
ATOM 695 O O . LYS A 1 90 ? 4.074 -17.469 -13.43 1 97.38 90 LYS A O 1
ATOM 700 N N . LYS A 1 91 ? 2.154 -16.328 -13.281 1 96.62 91 LYS A N 1
ATOM 701 C CA . LYS A 1 91 ? 2.854 -15.055 -13.359 1 96.62 91 LYS A CA 1
ATOM 702 C C . LYS A 1 91 ? 3.752 -14.844 -12.141 1 96.62 91 LYS A C 1
ATOM 704 O O . LYS A 1 91 ? 4.875 -14.352 -12.273 1 96.62 91 LYS A O 1
ATOM 709 N N . MET A 1 92 ? 3.246 -15.18 -11.016 1 97.31 92 MET A N 1
ATOM 710 C CA . MET A 1 92 ? 4.023 -15.039 -9.789 1 97.31 92 MET A CA 1
ATOM 711 C C . MET A 1 92 ? 5.254 -15.938 -9.82 1 97.31 92 MET A C 1
ATOM 713 O O . MET A 1 92 ? 6.34 -15.531 -9.398 1 97.31 92 MET A O 1
ATOM 717 N N . ILE A 1 93 ? 5.039 -17.156 -10.297 1 98.12 93 ILE A N 1
ATOM 718 C CA . ILE A 1 93 ? 6.145 -18.094 -10.406 1 98.12 93 ILE A CA 1
ATOM 719 C C . ILE A 1 93 ? 7.211 -17.531 -11.344 1 98.12 93 ILE A C 1
ATOM 721 O O . ILE A 1 93 ? 8.406 -17.578 -11.031 1 98.12 93 ILE A O 1
ATOM 725 N N . HIS A 1 94 ? 6.781 -17.062 -12.422 1 97.88 94 HIS A N 1
ATOM 726 C CA . HIS A 1 94 ? 7.711 -16.484 -13.383 1 97.88 94 HIS A CA 1
ATOM 727 C C . HIS A 1 94 ? 8.492 -15.328 -12.758 1 97.88 94 HIS A C 1
ATOM 729 O O . HIS A 1 94 ? 9.727 -15.32 -12.789 1 97.88 94 HIS A O 1
ATOM 735 N N . LEU A 1 95 ? 7.781 -14.32 -12.195 1 97.62 95 LEU A N 1
ATOM 736 C CA . LEU A 1 95 ? 8.453 -13.172 -11.602 1 97.62 95 LEU A CA 1
ATOM 737 C C . LEU A 1 95 ? 9.422 -13.609 -10.508 1 97.62 95 LEU A C 1
ATOM 739 O O . LEU A 1 95 ? 10.539 -13.094 -10.422 1 97.62 95 LEU A O 1
ATOM 743 N N . ASN A 1 96 ? 8.961 -14.492 -9.711 1 98.25 96 ASN A N 1
ATOM 744 C CA . ASN A 1 96 ? 9.797 -14.992 -8.617 1 98.25 96 ASN A CA 1
ATOM 745 C C . ASN A 1 96 ? 11.062 -15.656 -9.141 1 98.25 96 ASN A C 1
ATOM 747 O O . ASN A 1 96 ? 12.141 -15.484 -8.57 1 98.25 96 ASN A O 1
ATOM 751 N N . THR A 1 97 ? 10.953 -16.406 -10.172 1 98.12 97 THR A N 1
ATOM 752 C CA . THR A 1 97 ? 12.094 -17.062 -10.797 1 98.12 97 THR A CA 1
ATOM 753 C C . THR A 1 97 ? 13.07 -16.031 -11.352 1 98.12 97 THR A C 1
ATOM 755 O O . THR A 1 97 ? 14.289 -16.203 -11.219 1 98.12 97 THR A O 1
ATOM 758 N N . VAL A 1 98 ? 12.547 -15.062 -12 1 97.5 98 VAL A N 1
ATOM 759 C CA . VAL A 1 98 ? 13.375 -13.977 -12.516 1 97.5 98 VAL A CA 1
ATOM 760 C C . VAL A 1 98 ? 14.141 -13.32 -11.375 1 97.5 98 VAL A C 1
ATOM 762 O O . VAL A 1 98 ? 15.336 -13.031 -11.5 1 97.5 98 VAL A O 1
ATOM 765 N N . ALA A 1 99 ? 13.492 -13.07 -10.266 1 97.44 99 ALA A N 1
ATOM 766 C CA . ALA A 1 99 ? 14.117 -12.469 -9.094 1 97.44 99 ALA A CA 1
ATOM 767 C C . ALA A 1 99 ? 15.281 -13.32 -8.594 1 97.44 99 ALA A C 1
ATOM 769 O O . ALA A 1 99 ? 16.344 -12.797 -8.266 1 97.44 99 ALA A O 1
ATOM 770 N N . ILE A 1 100 ? 15.039 -14.594 -8.547 1 97.69 100 ILE A N 1
ATOM 771 C CA . ILE A 1 100 ? 16.078 -15.516 -8.078 1 97.69 100 ILE A CA 1
ATOM 772 C C . ILE A 1 100 ? 17.266 -15.484 -9.039 1 97.69 100 ILE A C 1
ATOM 774 O O . ILE A 1 100 ? 18.406 -15.336 -8.609 1 97.69 100 ILE A O 1
ATOM 778 N N . LYS A 1 101 ? 16.969 -15.617 -10.219 1 97.44 101 LYS A N 1
ATOM 779 C CA . LYS A 1 101 ? 18.016 -15.672 -11.25 1 97.44 101 LYS A CA 1
ATOM 780 C C . LYS A 1 101 ? 18.875 -14.414 -11.234 1 97.44 101 LYS A C 1
ATOM 782 O O . LYS A 1 101 ? 20.078 -14.477 -11.422 1 97.44 101 LYS A O 1
ATOM 787 N N . ASN A 1 102 ? 18.234 -13.312 -11.086 1 97 102 ASN A N 1
ATOM 788 C CA . ASN A 1 102 ? 18.922 -12.031 -11.195 1 97 102 ASN A CA 1
ATOM 789 C C . ASN A 1 102 ? 19.422 -11.547 -9.836 1 97 102 ASN A C 1
ATOM 791 O O . ASN A 1 102 ? 20.047 -10.484 -9.742 1 97 102 ASN A O 1
ATOM 795 N N . HIS A 1 103 ? 19.188 -12.273 -8.828 1 95.88 103 HIS A N 1
ATOM 796 C CA . HIS A 1 103 ? 19.578 -11.93 -7.469 1 95.88 103 HIS A CA 1
ATOM 797 C C . HIS A 1 103 ? 18.969 -10.586 -7.043 1 95.88 103 HIS A C 1
ATOM 799 O O . HIS A 1 103 ? 19.703 -9.703 -6.586 1 95.88 103 HIS A O 1
ATOM 805 N N . THR A 1 104 ? 17.734 -10.477 -7.266 1 96 104 THR A N 1
ATOM 806 C CA . THR A 1 104 ? 16.984 -9.297 -6.871 1 96 104 THR A CA 1
ATOM 807 C C . THR A 1 104 ? 15.836 -9.68 -5.938 1 96 104 THR A C 1
ATOM 809 O O . THR A 1 104 ? 16 -10.531 -5.059 1 96 104 THR A O 1
ATOM 812 N N . GLY A 1 105 ? 14.695 -9.031 -6.027 1 94.5 105 GLY A N 1
ATOM 813 C CA . GLY A 1 105 ? 13.578 -9.289 -5.133 1 94.5 105 GLY A CA 1
ATOM 814 C C . GLY A 1 105 ? 12.227 -9.141 -5.812 1 94.5 105 GLY A C 1
ATOM 815 O O . GLY A 1 105 ? 12.148 -8.664 -6.949 1 94.5 105 GLY A O 1
ATOM 816 N N . LEU A 1 106 ? 11.25 -9.688 -5.18 1 94.94 106 LEU A N 1
ATOM 817 C CA . LEU A 1 106 ? 9.844 -9.547 -5.559 1 94.94 106 LEU A CA 1
ATOM 818 C C . LEU A 1 106 ? 9.164 -8.469 -4.73 1 94.94 106 LEU A C 1
ATOM 820 O O . LEU A 1 106 ? 9.141 -8.547 -3.5 1 94.94 106 LEU A O 1
ATOM 824 N N . PHE A 1 107 ? 8.633 -7.434 -5.406 1 87.94 107 PHE A N 1
ATOM 825 C CA . PHE A 1 107 ? 8.07 -6.27 -4.73 1 87.94 107 PHE A CA 1
ATOM 826 C C . PHE A 1 107 ? 6.562 -6.184 -4.957 1 87.94 107 PHE A C 1
ATOM 828 O O . PHE A 1 107 ? 6.09 -6.352 -6.082 1 87.94 107 PHE A O 1
ATOM 835 N N . PHE A 1 108 ? 5.867 -6 -3.861 1 87 108 PHE A N 1
ATOM 836 C CA . PHE A 1 108 ? 4.414 -5.887 -3.889 1 87 108 PHE A CA 1
ATOM 837 C C . PHE A 1 108 ? 3.973 -4.469 -3.545 1 87 108 PHE A C 1
ATOM 839 O O . PHE A 1 108 ? 4.281 -3.963 -2.465 1 87 108 PHE A O 1
ATOM 846 N N . PHE A 1 109 ? 3.34 -3.883 -4.512 1 77.88 109 PHE A N 1
ATOM 847 C CA . PHE A 1 109 ? 2.789 -2.549 -4.316 1 77.88 109 PHE A CA 1
ATOM 848 C C . PHE A 1 109 ? 1.266 -2.586 -4.324 1 77.88 109 PHE A C 1
ATOM 850 O O . PHE A 1 109 ? 0.641 -2.408 -5.371 1 77.88 109 PHE A O 1
ATOM 857 N N . PHE A 1 110 ? 0.841 -2.943 -3.186 1 71 110 PHE A N 1
ATOM 858 C CA . PHE A 1 110 ? -0.607 -3.02 -3.037 1 71 110 PHE A CA 1
ATOM 859 C C . PHE A 1 110 ? -1.141 -1.803 -2.291 1 71 110 PHE A C 1
ATOM 861 O O . PHE A 1 110 ? -0.481 -1.283 -1.389 1 71 110 PHE A O 1
ATOM 868 N N . MET B 1 1 ? -4.242 0.672 -7.621 1 57.81 1 MET B N 1
ATOM 869 C CA . MET B 1 1 ? -3.559 -0.199 -8.57 1 57.81 1 MET B CA 1
ATOM 870 C C . MET B 1 1 ? -2.621 -1.161 -7.848 1 57.81 1 MET B C 1
ATOM 872 O O . MET B 1 1 ? -1.967 -0.784 -6.875 1 57.81 1 MET B O 1
ATOM 876 N N . LYS B 1 2 ? -2.818 -2.418 -8.125 1 75.06 2 LYS B N 1
ATOM 877 C CA . LYS B 1 2 ? -2.004 -3.463 -7.508 1 75.06 2 LYS B CA 1
ATOM 878 C C . LYS B 1 2 ? -0.906 -3.932 -8.461 1 75.06 2 LYS B C 1
ATOM 880 O O . LYS B 1 2 ? -1.193 -4.469 -9.531 1 75.06 2 LYS B O 1
ATOM 885 N N . ILE B 1 3 ? 0.333 -3.6 -8.102 1 83.5 3 ILE B N 1
ATOM 886 C CA . ILE B 1 3 ? 1.467 -3.893 -8.969 1 83.5 3 ILE B CA 1
ATOM 887 C C . ILE B 1 3 ? 2.455 -4.801 -8.242 1 83.5 3 ILE B C 1
ATOM 889 O O . ILE B 1 3 ? 2.736 -4.602 -7.059 1 83.5 3 ILE B O 1
ATOM 893 N N . ILE B 1 4 ? 2.871 -5.797 -8.969 1 90.56 4 ILE B N 1
ATOM 894 C CA . ILE B 1 4 ? 3.982 -6.629 -8.523 1 90.56 4 ILE B CA 1
ATOM 895 C C . ILE B 1 4 ? 5.133 -6.531 -9.516 1 90.56 4 ILE B C 1
ATOM 897 O O . ILE B 1 4 ? 4.918 -6.562 -10.734 1 90.56 4 ILE B O 1
ATOM 901 N N . CYS B 1 5 ? 6.336 -6.316 -8.977 1 92.56 5 CYS B N 1
ATOM 902 C CA . CYS B 1 5 ? 7.418 -6.164 -9.938 1 92.56 5 CYS B CA 1
ATOM 903 C C . CYS B 1 5 ? 8.703 -6.809 -9.422 1 92.56 5 CYS B C 1
ATOM 905 O O . CYS B 1 5 ? 8.82 -7.102 -8.234 1 92.56 5 CYS B O 1
ATOM 907 N N . VAL B 1 6 ? 9.586 -7.047 -10.391 1 95.5 6 VAL B N 1
ATOM 908 C CA . VAL B 1 6 ? 10.898 -7.629 -10.141 1 95.5 6 VAL B CA 1
ATOM 909 C C . VAL B 1 6 ? 11.969 -6.824 -10.875 1 95.5 6 VAL B C 1
ATOM 911 O O . VAL B 1 6 ? 11.922 -6.695 -12.102 1 95.5 6 VAL B O 1
ATOM 914 N N . PRO B 1 7 ? 12.875 -6.191 -10.117 1 94.19 7 PRO B N 1
ATOM 915 C CA . PRO B 1 7 ? 14.023 -5.582 -10.797 1 94.19 7 PRO B CA 1
ATOM 916 C C . PRO B 1 7 ? 14.844 -6.598 -11.586 1 94.19 7 PRO B C 1
ATOM 918 O O . PRO B 1 7 ? 15.047 -7.723 -11.125 1 94.19 7 PRO B O 1
ATOM 921 N N . LEU B 1 8 ? 15.336 -6.254 -12.773 1 95.62 8 LEU B N 1
ATOM 922 C CA . LEU B 1 8 ? 16.016 -7.188 -13.656 1 95.62 8 LEU B CA 1
ATOM 923 C C . LEU B 1 8 ? 17.516 -7.254 -13.328 1 95.62 8 LEU B C 1
ATOM 925 O O . LEU B 1 8 ? 18.203 -8.164 -13.781 1 95.62 8 LEU B O 1
ATOM 929 N N . THR B 1 9 ? 18 -6.27 -12.586 1 94.88 9 THR B N 1
ATOM 930 C CA . THR B 1 9 ? 19.375 -6.25 -12.117 1 94.88 9 THR B CA 1
ATOM 931 C C . THR B 1 9 ? 19.453 -5.75 -10.68 1 94.88 9 THR B C 1
ATOM 933 O O . THR B 1 9 ? 18.547 -5.039 -10.211 1 94.88 9 THR B O 1
ATOM 936 N N . PRO B 1 10 ? 20.5 -6.148 -10 1 92.75 10 PRO B N 1
ATOM 937 C CA . PRO B 1 10 ? 20.688 -5.613 -8.648 1 92.75 10 PRO B CA 1
ATOM 938 C C . PRO B 1 10 ? 20.75 -4.09 -8.617 1 92.75 10 PRO B C 1
ATOM 940 O O . PRO B 1 10 ? 20.281 -3.467 -7.656 1 92.75 10 PRO B O 1
ATOM 943 N N . GLU B 1 11 ? 21.359 -3.49 -9.672 1 92.25 11 GLU B N 1
ATOM 944 C CA . GLU B 1 11 ? 21.391 -2.033 -9.758 1 92.25 11 GLU B CA 1
ATOM 945 C C . GLU B 1 11 ? 19.969 -1.457 -9.836 1 92.25 11 GLU B C 1
ATOM 947 O O . GLU B 1 11 ? 19.672 -0.46 -9.18 1 92.25 11 GLU B O 1
ATOM 952 N N . ALA B 1 12 ? 19.109 -2.062 -10.586 1 91.44 12 ALA B N 1
ATOM 953 C CA . ALA B 1 12 ? 17.719 -1.643 -10.695 1 91.44 12 ALA B CA 1
ATOM 954 C C . ALA B 1 12 ? 17 -1.753 -9.359 1 91.44 12 ALA B C 1
ATOM 956 O O . ALA B 1 12 ? 16.172 -0.902 -9.016 1 91.44 12 ALA B O 1
ATOM 957 N N . MET B 1 13 ? 17.328 -2.807 -8.625 1 89.56 13 MET B N 1
ATOM 958 C CA . MET B 1 13 ? 16.719 -3.016 -7.309 1 89.56 13 MET B CA 1
ATOM 959 C C . MET B 1 13 ? 17.078 -1.879 -6.359 1 89.56 13 MET B C 1
ATOM 961 O O . MET B 1 13 ? 16.219 -1.401 -5.609 1 89.56 13 MET B O 1
ATOM 965 N N . ARG B 1 14 ? 18.297 -1.419 -6.402 1 86.81 14 ARG B N 1
ATOM 966 C CA . ARG B 1 14 ? 18.734 -0.303 -5.57 1 86.81 14 ARG B CA 1
ATOM 967 C C . ARG B 1 14 ? 18 0.98 -5.941 1 86.81 14 ARG B C 1
ATOM 969 O O . ARG B 1 14 ? 17.641 1.771 -5.066 1 86.81 14 ARG B O 1
ATOM 976 N N . LEU B 1 15 ? 17.719 1.089 -7.25 1 82.75 15 LEU B N 1
ATOM 977 C CA . LEU B 1 15 ? 17.016 2.275 -7.734 1 82.75 15 LEU B CA 1
ATOM 978 C C . LEU B 1 15 ? 15.547 2.248 -7.324 1 82.75 15 LEU B C 1
ATOM 980 O O . LEU B 1 15 ? 14.945 3.297 -7.074 1 82.75 15 LEU B O 1
ATOM 984 N N . LEU B 1 16 ? 14.961 1.065 -7.32 1 79.38 16 LEU B N 1
ATOM 985 C CA . LEU B 1 16 ? 13.57 0.911 -6.91 1 79.38 16 LEU B CA 1
ATOM 986 C C . LEU B 1 16 ? 13.383 1.328 -5.457 1 79.38 16 LEU B C 1
ATOM 988 O O . LEU B 1 16 ? 12.375 1.952 -5.109 1 79.38 16 LEU B O 1
ATOM 992 N N . ASP B 1 17 ? 14.328 1.006 -4.66 1 70.62 17 ASP B N 1
ATOM 993 C CA . ASP B 1 17 ? 14.305 1.359 -3.244 1 70.62 17 ASP B CA 1
ATOM 994 C C . ASP B 1 17 ? 14.297 2.875 -3.057 1 70.62 17 ASP B C 1
ATOM 996 O O . ASP B 1 17 ? 13.758 3.381 -2.072 1 70.62 17 ASP B O 1
ATOM 1000 N N . THR B 1 18 ? 14.844 3.539 -4.027 1 66.75 18 THR B N 1
ATOM 1001 C CA . THR B 1 18 ? 14.93 4.992 -3.938 1 66.75 18 THR B CA 1
ATOM 1002 C C . THR B 1 18 ? 13.867 5.648 -4.82 1 66.75 18 THR B C 1
ATOM 1004 O O . THR B 1 18 ? 13.875 6.867 -5.008 1 66.75 18 THR B O 1
ATOM 1007 N N . ASN B 1 19 ? 12.953 4.797 -5.449 1 68.12 19 ASN B N 1
ATOM 1008 C CA . ASN B 1 19 ? 11.883 5.254 -6.332 1 68.12 19 ASN B CA 1
ATOM 1009 C C . ASN B 1 19 ? 12.445 5.922 -7.586 1 68.12 19 ASN B C 1
ATOM 1011 O O . ASN B 1 19 ? 11.859 6.883 -8.094 1 68.12 19 ASN B O 1
ATOM 1015 N N . ASP B 1 20 ? 13.523 5.516 -8.07 1 72.75 20 ASP B N 1
ATOM 1016 C CA . ASP B 1 20 ? 14.195 6.082 -9.242 1 72.75 20 ASP B CA 1
ATOM 1017 C C . ASP B 1 20 ? 14.391 5.027 -10.328 1 72.75 20 ASP B C 1
ATOM 1019 O O . ASP B 1 20 ? 15.102 5.262 -11.305 1 72.75 20 ASP B O 1
ATOM 1023 N N . CYS B 1 21 ? 13.852 3.951 -10.125 1 79.62 21 CYS B N 1
ATOM 1024 C CA . CYS B 1 21 ? 14.102 2.863 -11.062 1 79.62 21 CYS B CA 1
ATOM 1025 C C . CYS B 1 21 ? 13.234 3.006 -12.305 1 79.62 21 CYS B C 1
ATOM 1027 O O . CYS B 1 21 ? 12.008 3.037 -12.211 1 79.62 21 CYS B O 1
ATOM 1029 N N . PRO B 1 22 ? 13.852 3.104 -13.508 1 83.44 22 PRO B N 1
ATOM 1030 C CA . PRO B 1 22 ? 13.07 3.111 -14.742 1 83.44 22 PRO B CA 1
ATOM 1031 C C . PRO B 1 22 ? 12.289 1.815 -14.961 1 83.44 22 PRO B C 1
ATOM 1033 O O . PRO B 1 22 ? 12.781 0.734 -14.625 1 83.44 22 PRO B O 1
ATOM 1036 N N . ASP B 1 23 ? 11.086 1.928 -15.625 1 84.44 23 ASP B N 1
ATOM 1037 C CA . ASP B 1 23 ? 10.227 0.775 -15.883 1 84.44 23 ASP B CA 1
ATOM 1038 C C . ASP B 1 23 ? 10.93 -0.253 -16.766 1 84.44 23 ASP B C 1
ATOM 1040 O O . ASP B 1 23 ? 10.664 -1.452 -16.656 1 84.44 23 ASP B O 1
ATOM 1044 N N . SER B 1 24 ? 11.859 0.236 -17.547 1 90.12 24 SER B N 1
ATOM 1045 C CA . SER B 1 24 ? 12.547 -0.642 -18.484 1 90.12 24 SER B CA 1
ATOM 1046 C C . SER B 1 24 ? 13.438 -1.642 -17.766 1 90.12 24 SER B C 1
ATOM 1048 O O . SER B 1 24 ? 13.844 -2.656 -18.328 1 90.12 24 SER B O 1
ATOM 1050 N N . LEU B 1 25 ? 13.719 -1.392 -16.547 1 92.62 25 LEU B N 1
ATOM 1051 C CA . LEU B 1 25 ? 14.602 -2.262 -15.766 1 92.62 25 LEU B CA 1
ATOM 1052 C C . LEU B 1 25 ? 13.797 -3.121 -14.797 1 92.62 25 LEU B C 1
ATOM 1054 O O . LEU B 1 25 ? 14.367 -3.785 -13.93 1 92.62 25 LEU B O 1
ATOM 1058 N N . LEU B 1 26 ? 12.516 -3.088 -15.016 1 92.38 26 LEU B N 1
ATOM 1059 C CA . LEU B 1 26 ? 11.602 -3.867 -14.18 1 92.38 26 LEU B CA 1
ATOM 1060 C C . LEU B 1 26 ? 10.766 -4.812 -15.031 1 92.38 26 LEU B C 1
ATOM 1062 O O . LEU B 1 26 ? 10.398 -4.48 -16.156 1 92.38 26 LEU B O 1
ATOM 1066 N N . GLU B 1 27 ? 10.57 -5.98 -14.57 1 93.81 27 GLU B N 1
ATOM 1067 C CA . GLU B 1 27 ? 9.461 -6.797 -15.039 1 93.81 27 GLU B CA 1
ATOM 1068 C C . GLU B 1 27 ? 8.273 -6.723 -14.078 1 93.81 27 GLU B C 1
ATOM 1070 O O . GLU B 1 27 ? 8.422 -6.988 -12.883 1 93.81 27 GLU B O 1
ATOM 1075 N N . SER B 1 28 ? 7.148 -6.234 -14.602 1 90.81 28 SER B N 1
ATOM 1076 C CA . SER B 1 28 ? 6.016 -5.973 -13.727 1 90.81 28 SER B CA 1
ATOM 1077 C C . SER B 1 28 ? 4.742 -6.629 -14.258 1 90.81 28 SER B C 1
ATOM 1079 O O . SER B 1 28 ? 4.625 -6.883 -15.453 1 90.81 28 SER B O 1
ATOM 1081 N N . ILE B 1 29 ? 3.832 -6.895 -13.32 1 91 29 ILE B N 1
ATOM 1082 C CA . ILE B 1 29 ? 2.467 -7.281 -13.664 1 91 29 ILE B CA 1
ATOM 1083 C C . ILE B 1 29 ? 1.478 -6.348 -12.969 1 91 29 ILE B C 1
ATOM 1085 O O . ILE B 1 29 ? 1.669 -5.984 -11.805 1 91 29 ILE B O 1
ATOM 1089 N N . HIS B 1 30 ? 0.576 -5.883 -13.719 1 86.25 30 HIS B N 1
ATOM 1090 C CA . HIS B 1 30 ? -0.569 -5.141 -13.211 1 86.25 30 HIS B CA 1
ATOM 1091 C C . HIS B 1 30 ? -1.773 -6.055 -13.008 1 86.25 30 HIS B C 1
ATOM 1093 O O . HIS B 1 30 ? -2.316 -6.594 -13.977 1 86.25 30 HIS B O 1
ATOM 1099 N N . LEU B 1 31 ? -2.148 -6.211 -11.695 1 85.88 31 LEU B N 1
ATOM 1100 C CA . LEU B 1 31 ? -3.244 -7.133 -11.406 1 85.88 31 LEU B CA 1
ATOM 1101 C C . LEU B 1 31 ? -4.594 -6.434 -11.547 1 85.88 31 LEU B C 1
ATOM 1103 O O . LEU B 1 31 ? -4.789 -5.344 -11.008 1 85.88 31 LEU B O 1
ATOM 1107 N N . THR B 1 32 ? -5.391 -7.031 -12.367 1 83.56 32 THR B N 1
ATOM 1108 C CA . THR B 1 32 ? -6.785 -6.605 -12.312 1 83.56 32 THR B CA 1
ATOM 1109 C C . THR B 1 32 ? -7.402 -6.949 -10.961 1 83.56 32 THR B C 1
ATOM 1111 O O . THR B 1 32 ? -6.82 -7.699 -10.18 1 83.56 32 THR B O 1
ATOM 1114 N N . GLU B 1 33 ? -8.547 -6.328 -10.68 1 81.38 33 GLU B N 1
ATOM 1115 C CA . GLU B 1 33 ? -9.242 -6.66 -9.445 1 81.38 33 GLU B CA 1
ATOM 1116 C C . GLU B 1 33 ? -9.516 -8.156 -9.344 1 81.38 33 GLU B C 1
ATOM 1118 O O . GLU B 1 33 ? -9.406 -8.742 -8.266 1 81.38 33 GLU B O 1
ATOM 1123 N N . GLU B 1 34 ? -9.867 -8.727 -10.477 1 86.75 34 GLU B N 1
ATOM 1124 C CA . GLU B 1 34 ? -10.156 -10.156 -10.516 1 86.75 34 GLU B CA 1
ATOM 1125 C C . GLU B 1 34 ? -8.898 -10.984 -10.25 1 86.75 34 GLU B C 1
ATOM 1127 O O . GLU B 1 34 ? -8.938 -11.961 -9.5 1 86.75 34 GLU B O 1
ATOM 1132 N N . GLU B 1 35 ? -7.848 -10.594 -10.852 1 89.12 35 GLU B N 1
ATOM 1133 C CA . GLU B 1 35 ? -6.582 -11.297 -10.648 1 89.12 35 GLU B CA 1
ATOM 1134 C C . GLU B 1 35 ? -6.105 -11.164 -9.203 1 89.12 35 GLU B C 1
ATOM 1136 O O . GLU B 1 35 ? -5.594 -12.125 -8.625 1 89.12 35 GLU B O 1
ATOM 1141 N N . TYR B 1 36 ? -6.254 -10.023 -8.734 1 87.69 36 TYR B N 1
ATOM 1142 C CA . TYR B 1 36 ? -5.855 -9.781 -7.352 1 87.69 36 TYR B CA 1
ATOM 1143 C C . TYR B 1 36 ? -6.648 -10.664 -6.398 1 87.69 36 TYR B C 1
ATOM 1145 O O . TYR B 1 36 ? -6.082 -11.266 -5.48 1 87.69 36 TYR B O 1
ATOM 1153 N N . LYS B 1 37 ? -7.957 -10.664 -6.559 1 86.94 37 LYS B N 1
ATOM 1154 C CA . LYS B 1 37 ? -8.812 -11.516 -5.738 1 86.94 37 LYS B CA 1
ATOM 1155 C C . LYS B 1 37 ? -8.398 -12.984 -5.848 1 86.94 37 LYS B C 1
ATOM 1157 O O . LYS B 1 37 ? -8.367 -13.695 -4.844 1 86.94 37 LYS B O 1
ATOM 1162 N N . LYS B 1 38 ? -8.078 -13.477 -7.012 1 90.38 38 LYS B N 1
ATOM 1163 C CA . LYS B 1 38 ? -7.648 -14.852 -7.23 1 90.38 38 LYS B CA 1
ATOM 1164 C C . LYS B 1 38 ? -6.332 -15.133 -6.512 1 90.38 38 LYS B C 1
ATOM 1166 O O . LYS B 1 38 ? -6.141 -16.219 -5.961 1 90.38 38 LYS B O 1
ATOM 1171 N N . LEU B 1 39 ? -5.445 -14.195 -6.566 1 93.44 39 LEU B N 1
ATOM 1172 C CA . LEU B 1 39 ? -4.168 -14.336 -5.875 1 93.44 39 LEU B CA 1
ATOM 1173 C C . LEU B 1 39 ? -4.379 -14.477 -4.371 1 93.44 39 LEU B C 1
ATOM 1175 O O . LEU B 1 39 ? -3.811 -15.375 -3.742 1 93.44 39 LEU B O 1
ATOM 1179 N N . LEU B 1 40 ? -5.188 -13.664 -3.846 1 88.88 40 LEU B N 1
ATOM 1180 C CA . LEU B 1 40 ? -5.43 -13.688 -2.408 1 88.88 40 LEU B CA 1
ATOM 1181 C C . LEU B 1 40 ? -6.148 -14.969 -1.999 1 88.88 40 LEU B C 1
ATOM 1183 O O . LEU B 1 40 ? -5.824 -15.57 -0.969 1 88.88 40 LEU B O 1
ATOM 1187 N N . THR B 1 41 ? -7.102 -15.336 -2.84 1 90.81 41 THR B N 1
ATOM 1188 C CA . THR B 1 41 ? -7.938 -16.484 -2.486 1 90.81 41 THR B CA 1
ATOM 1189 C C . THR B 1 41 ? -7.184 -17.781 -2.709 1 90.81 41 THR B C 1
ATOM 1191 O O . THR B 1 41 ? -7.59 -18.844 -2.211 1 90.81 41 THR B O 1
ATOM 1194 N N . SER B 1 42 ? -6.141 -17.703 -3.465 1 92.81 42 SER B N 1
ATOM 1195 C CA . SER B 1 42 ? -5.336 -18.891 -3.719 1 92.81 42 SER B CA 1
ATOM 1196 C C . SER B 1 42 ? -4.719 -19.422 -2.432 1 92.81 42 SER B C 1
ATOM 1198 O O . SER B 1 42 ? -4.309 -20.594 -2.369 1 92.81 42 SER B O 1
ATOM 1200 N N . GLY B 1 43 ? -4.527 -18.609 -1.432 1 93.38 43 GLY B N 1
ATOM 1201 C CA . GLY B 1 43 ? -3.885 -19 -0.185 1 93.38 43 GLY B CA 1
ATOM 1202 C C . GLY B 1 43 ? -2.377 -18.828 -0.219 1 93.38 43 GLY B C 1
ATOM 1203 O O . GLY B 1 43 ? -1.708 -18.984 0.806 1 93.38 43 GLY B O 1
ATOM 1204 N N . ALA B 1 44 ? -1.873 -18.547 -1.391 1 95.38 44 ALA B N 1
ATOM 1205 C CA . ALA B 1 44 ? -0.425 -18.438 -1.539 1 95.38 44 ALA B CA 1
ATOM 1206 C C . ALA B 1 44 ? 0.116 -17.25 -0.74 1 95.38 44 ALA B C 1
ATOM 1208 O O . ALA B 1 44 ? 1.109 -17.391 -0.021 1 95.38 44 ALA B O 1
ATOM 1209 N N . VAL B 1 45 ? -0.513 -16.141 -0.85 1 93.31 45 VAL B N 1
ATOM 1210 C CA . VAL B 1 45 ? -0.057 -14.938 -0.172 1 93.31 45 VAL B CA 1
ATOM 1211 C C . VAL B 1 45 ? -0.114 -15.141 1.341 1 93.31 45 VAL B C 1
ATOM 1213 O O . VAL B 1 45 ? 0.818 -14.766 2.059 1 93.31 45 VAL B O 1
ATOM 1216 N N . GLU B 1 46 ? -1.18 -15.695 1.759 1 91.31 46 GLU B N 1
ATOM 1217 C CA . GLU B 1 46 ? -1.297 -15.984 3.184 1 91.31 46 GLU B CA 1
ATOM 1218 C C . GLU B 1 46 ? -0.177 -16.906 3.65 1 91.31 46 GLU B C 1
ATOM 1220 O O . GLU B 1 46 ? 0.4 -16.703 4.719 1 91.31 46 GLU B O 1
ATOM 1225 N N . ALA B 1 47 ? 0.042 -17.938 2.928 1 95.19 47 ALA B N 1
ATOM 1226 C CA . ALA B 1 47 ? 1.109 -18.891 3.262 1 95.19 47 ALA B CA 1
ATOM 1227 C C . ALA B 1 47 ? 2.467 -18.188 3.287 1 95.19 47 ALA B C 1
ATOM 1229 O O . ALA B 1 47 ? 3.289 -18.453 4.168 1 95.19 47 ALA B O 1
ATOM 1230 N N . ILE B 1 48 ? 2.742 -17.375 2.355 1 95.62 48 ILE B N 1
ATOM 1231 C CA . ILE B 1 48 ? 3.99 -16.625 2.301 1 95.62 48 ILE B CA 1
ATOM 1232 C C . ILE B 1 48 ? 4.105 -15.727 3.531 1 95.62 48 ILE B C 1
ATOM 1234 O O . ILE B 1 48 ? 5.148 -15.688 4.184 1 95.62 48 ILE B O 1
ATOM 1238 N N . ASN B 1 49 ? 3.008 -15.016 3.809 1 89 49 ASN B N 1
ATOM 1239 C CA . ASN B 1 49 ? 3.01 -14.141 4.973 1 89 49 ASN B CA 1
ATOM 1240 C C . ASN B 1 49 ? 3.338 -14.906 6.25 1 89 49 ASN B C 1
ATOM 1242 O O . ASN B 1 49 ? 4.148 -14.453 7.062 1 89 49 ASN B O 1
ATOM 1246 N N . LYS B 1 50 ? 2.754 -15.977 6.395 1 91.56 50 LYS B N 1
ATOM 1247 C CA . LYS B 1 50 ? 2.955 -16.797 7.586 1 91.56 50 LYS B CA 1
ATOM 1248 C C . LYS B 1 50 ? 4.367 -17.375 7.629 1 91.56 50 LYS B C 1
ATOM 1250 O O . LYS B 1 50 ? 5.016 -17.359 8.68 1 91.56 50 LYS B O 1
ATOM 1255 N N . THR B 1 51 ? 4.816 -17.875 6.531 1 93.5 51 THR B N 1
ATOM 1256 C CA . THR B 1 51 ? 6.09 -18.578 6.469 1 93.5 51 THR B CA 1
ATOM 1257 C C . THR B 1 51 ? 7.254 -17.594 6.555 1 93.5 51 THR B C 1
ATOM 1259 O O . THR B 1 51 ? 8.266 -17.875 7.203 1 93.5 51 THR B O 1
ATOM 1262 N N . LEU B 1 52 ? 7.156 -16.5 5.867 1 92.69 52 LEU B N 1
ATOM 1263 C CA . LEU B 1 52 ? 8.273 -15.578 5.73 1 92.69 52 LEU B CA 1
ATOM 1264 C C . LEU B 1 52 ? 8.102 -14.375 6.648 1 92.69 52 LEU B C 1
ATOM 1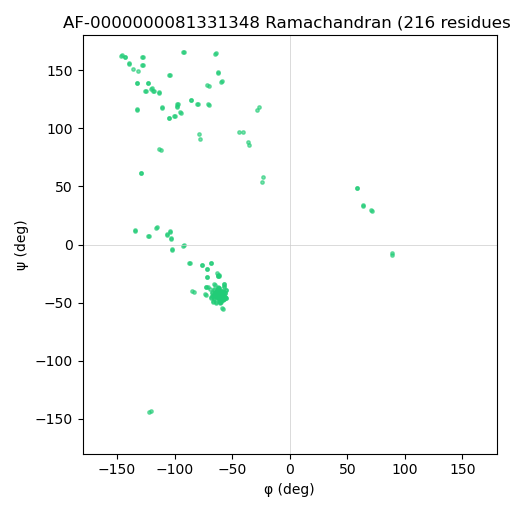266 O O . LEU B 1 52 ? 8.984 -13.516 6.727 1 92.69 52 LEU B O 1
ATOM 1270 N N . GLY B 1 53 ? 6.992 -14.289 7.32 1 85.06 53 GLY B N 1
ATOM 1271 C CA . GLY B 1 53 ? 6.73 -13.148 8.18 1 85.06 53 GLY B CA 1
ATOM 1272 C C . GLY B 1 53 ? 6.461 -11.867 7.406 1 85.06 53 GLY B C 1
ATOM 1273 O O . GLY B 1 53 ? 6.918 -10.797 7.797 1 85.06 53 GLY B O 1
ATOM 1274 N N . LYS B 1 54 ? 5.953 -11.953 6.262 1 83.5 54 LYS B N 1
ATOM 1275 C CA . LYS B 1 54 ? 5.629 -10.797 5.426 1 83.5 54 LYS B CA 1
ATOM 1276 C C . LYS B 1 54 ? 4.195 -10.336 5.656 1 83.5 54 LYS B C 1
ATOM 1278 O O . LYS B 1 54 ? 3.414 -11.023 6.316 1 83.5 54 LYS B O 1
ATOM 1283 N N . ILE B 1 55 ? 3.867 -9.203 5.223 1 77.75 55 ILE B N 1
ATOM 1284 C CA . ILE B 1 55 ? 2.512 -8.672 5.312 1 77.75 55 ILE B CA 1
ATOM 1285 C C . ILE B 1 55 ? 2.061 -8.172 3.941 1 77.75 55 ILE B C 1
ATOM 1287 O O . ILE B 1 55 ? 1.866 -6.969 3.744 1 77.75 55 ILE B O 1
ATOM 1291 N N . ILE B 1 56 ? 2.029 -9.18 3.029 1 79.81 56 ILE B N 1
ATOM 1292 C CA . ILE B 1 56 ? 1.48 -8.898 1.709 1 79.81 56 ILE B CA 1
ATOM 1293 C C . ILE B 1 56 ? -0.045 -8.898 1.773 1 79.81 56 ILE B C 1
ATOM 1295 O O . ILE B 1 56 ? -0.664 -9.953 1.955 1 79.81 56 ILE B O 1
ATOM 1299 N N . ASP B 1 57 ? -0.622 -7.941 1.91 1 66.44 57 ASP B N 1
ATOM 1300 C CA . ASP B 1 57 ? -2.074 -7.875 2.039 1 66.44 57 ASP B CA 1
ATOM 1301 C C . ASP B 1 57 ? -2.65 -6.734 1.204 1 66.44 57 ASP B C 1
ATOM 1303 O O . ASP B 1 57 ? -1.905 -5.98 0.577 1 66.44 57 ASP B O 1
ATOM 1307 N N . ASP B 1 58 ? -3.842 -7.059 0.845 1 56.94 58 ASP B N 1
ATOM 1308 C CA . ASP B 1 58 ? -4.543 -5.93 0.239 1 56.94 58 ASP B CA 1
ATOM 1309 C C . ASP B 1 58 ? -4.168 -4.617 0.921 1 56.94 58 ASP B C 1
ATOM 1311 O O . ASP B 1 58 ? -4.062 -4.559 2.148 1 56.94 58 ASP B O 1
ATOM 1315 N N . TYR B 1 59 ? -2.955 -4.074 0.236 1 49.53 59 TYR B N 1
ATOM 1316 C CA . TYR B 1 59 ? -2.689 -2.742 0.767 1 49.53 59 TYR B CA 1
ATO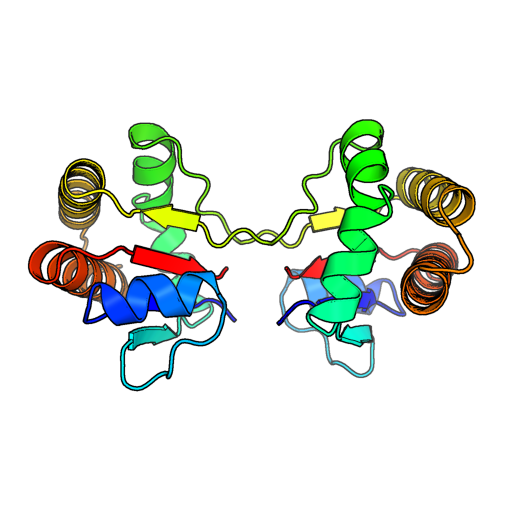M 1317 C C . TYR B 1 59 ? -3.955 -2.123 1.348 1 49.53 59 TYR B C 1
ATOM 1319 O O . TYR B 1 59 ? -4.891 -1.803 0.611 1 49.53 59 TYR B O 1
ATOM 1327 N N . GLU B 1 60 ? -4.398 -2.943 2.283 1 51.31 60 GLU B N 1
ATOM 1328 C CA . GLU B 1 60 ? -5.59 -2.34 2.867 1 51.31 60 GLU B CA 1
ATOM 1329 C C . GLU B 1 60 ? -5.379 -0.852 3.139 1 51.31 60 GLU B C 1
ATOM 1331 O O . GLU B 1 60 ? -4.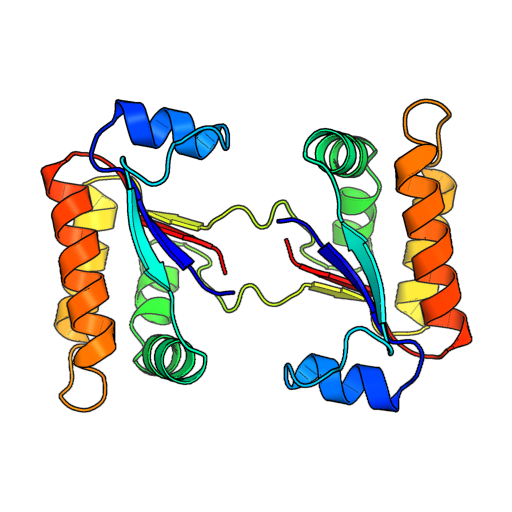336 -0.453 3.658 1 51.31 60 GLU B O 1
ATOM 1336 N N . ASP B 1 61 ? -5.836 -0.124 2.203 1 62.88 61 ASP B N 1
ATOM 1337 C CA . ASP B 1 61 ? -5.984 1.272 2.6 1 62.88 61 ASP B CA 1
ATOM 1338 C C . ASP B 1 61 ? -6.23 1.393 4.102 1 62.88 61 ASP B C 1
ATOM 1340 O O . ASP B 1 61 ? -6.848 0.513 4.707 1 62.88 61 ASP B O 1
ATOM 1344 N N . GLU B 1 62 ? -5.27 2.02 4.766 1 76.56 62 GLU B N 1
ATOM 1345 C CA . GLU B 1 62 ? -5.613 2.35 6.145 1 76.56 62 GLU B CA 1
ATOM 1346 C C . GLU B 1 62 ? -6.645 3.475 6.199 1 76.56 62 GLU B C 1
ATOM 1348 O O . GLU B 1 62 ? -6.633 4.375 5.359 1 76.56 62 GLU B O 1
ATOM 1353 N N . THR B 1 63 ? -7.535 3.26 7.039 1 86.44 63 THR B N 1
ATOM 1354 C CA . THR B 1 63 ? -8.609 4.238 7.125 1 86.44 63 THR B CA 1
ATOM 1355 C C . THR B 1 63 ? -8.883 4.621 8.578 1 86.44 63 THR B C 1
ATOM 1357 O O . THR B 1 63 ? -8.703 3.803 9.484 1 86.44 63 THR B O 1
ATOM 1360 N N . ILE B 1 64 ? -9.102 5.84 8.844 1 92.56 64 ILE B N 1
ATOM 1361 C CA . ILE B 1 64 ? -9.703 6.352 10.07 1 92.56 64 ILE B CA 1
ATOM 1362 C C . ILE B 1 64 ? -11.148 6.77 9.797 1 92.56 64 ILE B C 1
ATOM 1364 O O . ILE B 1 64 ? -11.398 7.766 9.117 1 92.56 64 ILE B O 1
ATOM 1368 N N . ASN B 1 65 ? -12.141 5.961 10.352 1 91.56 65 ASN B N 1
ATOM 1369 C CA . ASN B 1 65 ? -13.484 6.211 9.828 1 91.56 65 ASN B CA 1
ATOM 1370 C C . ASN B 1 65 ? -14.516 6.285 10.945 1 91.56 65 ASN B C 1
ATOM 1372 O O . ASN B 1 65 ? -15.719 6.184 10.688 1 91.56 65 ASN B O 1
ATOM 1376 N N . THR B 1 66 ? -14.062 6.359 12.164 1 93.38 66 THR B N 1
ATOM 1377 C CA . THR B 1 66 ? -15 6.688 13.227 1 93.38 66 THR B CA 1
ATOM 1378 C C . THR B 1 66 ? -14.828 8.133 13.68 1 93.38 66 THR B C 1
ATOM 1380 O O . THR B 1 66 ? -13.711 8.656 13.695 1 93.38 66 THR B O 1
ATOM 1383 N N . ASN B 1 67 ? -15.969 8.734 14.047 1 94.88 67 ASN B N 1
ATOM 1384 C CA . ASN B 1 67 ? -15.906 10.125 14.5 1 94.88 67 ASN B CA 1
ATOM 1385 C C . ASN B 1 67 ? -14.953 10.289 15.68 1 94.88 67 ASN B C 1
ATOM 1387 O O . ASN B 1 67 ? -14.25 11.289 15.781 1 94.88 67 ASN B O 1
ATOM 1391 N N . GLU B 1 68 ? -15.008 9.367 16.547 1 96.31 68 GLU B N 1
ATOM 1392 C CA . GLU B 1 68 ? -14.125 9.414 17.703 1 96.31 68 GLU B CA 1
ATOM 1393 C C . GLU B 1 68 ? -12.656 9.398 17.297 1 96.31 68 GLU B C 1
ATOM 1395 O O . GLU B 1 68 ? -11.859 10.203 17.766 1 96.31 68 GLU B O 1
ATOM 1400 N N . ASP B 1 69 ? -12.336 8.445 16.438 1 96.12 69 ASP B N 1
ATOM 1401 C CA . ASP B 1 69 ? -10.953 8.32 15.984 1 96.12 69 ASP B CA 1
ATOM 1402 C C . ASP B 1 69 ? -10.539 9.539 15.164 1 96.12 69 ASP B C 1
ATOM 1404 O O . ASP B 1 69 ? -9.398 10 15.258 1 96.12 69 ASP B O 1
ATOM 1408 N N . LEU B 1 70 ? -11.43 10.016 14.375 1 97.94 70 LEU B N 1
ATOM 1409 C CA . LEU B 1 70 ? -11.133 11.188 13.562 1 97.94 70 LEU B CA 1
ATOM 1410 C C . LEU B 1 70 ? -10.844 12.398 14.445 1 97.94 70 LEU B C 1
ATOM 1412 O O 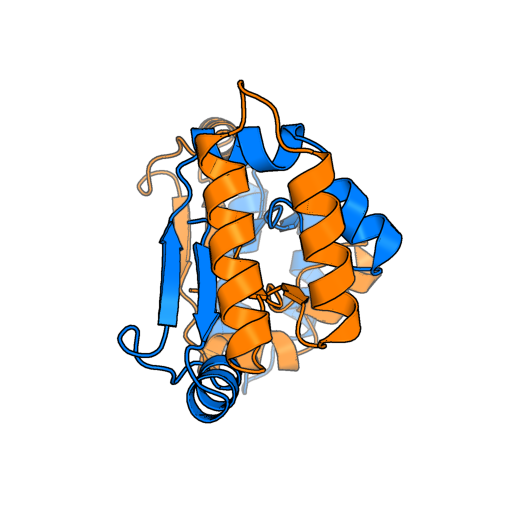. LEU B 1 70 ? -9.961 13.203 14.133 1 97.94 70 LEU B O 1
ATOM 1416 N N . SER B 1 71 ? -11.617 12.539 15.508 1 98.06 71 SER B N 1
ATOM 1417 C CA . SER B 1 71 ? -11.391 13.641 16.438 1 98.06 71 SER B CA 1
ATOM 1418 C C . SER B 1 71 ? -10.016 13.547 17.094 1 98.06 71 SER B C 1
ATOM 1420 O O . SER B 1 71 ? -9.32 14.555 17.25 1 98.06 71 SER B O 1
ATOM 1422 N N . LYS B 1 72 ? -9.664 12.344 17.438 1 97.69 72 LYS B N 1
ATOM 1423 C CA . LYS B 1 72 ? -8.336 12.133 18.016 1 97.69 72 LYS B CA 1
ATOM 1424 C C . LYS B 1 72 ? -7.242 12.422 17 1 97.69 72 LYS B C 1
ATOM 1426 O O . LYS B 1 72 ? -6.227 13.039 17.328 1 97.69 72 LYS B O 1
ATOM 1431 N N . ALA B 1 73 ? -7.43 11.938 15.781 1 97.88 73 ALA B N 1
ATOM 1432 C CA . ALA B 1 73 ? -6.461 12.18 14.727 1 97.88 73 ALA B CA 1
ATOM 1433 C C . ALA B 1 73 ? -6.289 13.68 14.477 1 97.88 73 ALA B C 1
ATOM 1435 O O . ALA B 1 73 ? -5.168 14.164 14.297 1 97.88 73 ALA B O 1
ATOM 1436 N N . LEU B 1 74 ? -7.441 14.375 14.445 1 98.19 74 LEU B N 1
ATOM 1437 C CA . LEU B 1 74 ? -7.395 15.82 14.234 1 98.19 74 LEU B CA 1
ATOM 1438 C C . LEU B 1 74 ? -6.539 16.5 15.305 1 98.19 74 LEU B C 1
ATOM 1440 O O . LEU B 1 74 ? -5.699 17.344 14.992 1 98.19 74 LEU B O 1
ATOM 1444 N N . ALA B 1 75 ? -6.797 16.109 16.516 1 98.38 75 ALA B N 1
ATOM 1445 C CA . ALA B 1 75 ? -6.027 16.672 17.625 1 98.38 75 ALA B CA 1
ATOM 1446 C C . ALA B 1 75 ? -4.539 16.391 17.469 1 98.38 75 ALA B C 1
ATOM 1448 O O . ALA B 1 75 ? -3.701 17.234 17.781 1 98.38 75 ALA B O 1
ATOM 1449 N N . ILE B 1 76 ? -4.215 15.242 17.031 1 98.31 76 ILE B N 1
ATOM 1450 C CA . ILE B 1 76 ? -2.822 14.852 16.844 1 98.31 76 ILE B CA 1
ATOM 1451 C C . ILE B 1 76 ? -2.191 15.672 15.727 1 98.31 76 ILE B C 1
ATOM 1453 O O . ILE B 1 76 ? -1.08 16.188 15.875 1 98.31 76 ILE B O 1
ATOM 1457 N N . PHE B 1 77 ? -2.869 15.766 14.57 1 97.81 77 PHE B N 1
ATOM 1458 C CA . PHE B 1 77 ? -2.348 16.594 13.492 1 97.81 77 PHE B CA 1
ATOM 1459 C C . PHE B 1 77 ? -2.102 18.016 13.969 1 97.81 77 PHE B C 1
ATOM 1461 O O . PHE B 1 77 ? -1.058 18.609 13.672 1 97.81 77 PHE B O 1
ATOM 1468 N N . GLU B 1 78 ? -3.07 18.547 14.672 1 98.06 78 GLU B N 1
ATOM 1469 C CA . GLU B 1 78 ? -2.949 19.922 15.156 1 98.06 78 GLU B CA 1
ATOM 1470 C C . GLU B 1 78 ? -1.766 20.062 16.109 1 98.06 78 GLU B C 1
ATOM 1472 O O . GLU B 1 78 ? -1.067 21.078 16.094 1 98.06 78 GLU B O 1
ATOM 1477 N N . ALA B 1 79 ? -1.553 19.094 16.875 1 98 79 ALA B N 1
ATOM 1478 C CA . ALA B 1 79 ? -0.48 19.125 17.875 1 98 79 ALA B CA 1
ATOM 1479 C C . ALA B 1 79 ? 0.888 19.016 17.203 1 98 79 ALA B C 1
ATOM 1481 O O . ALA B 1 79 ? 1.904 19.391 17.797 1 98 79 ALA B O 1
ATOM 1482 N N . HIS B 1 80 ? 0.964 18.516 16.031 1 97.5 80 HIS B N 1
ATOM 1483 C CA . HIS B 1 80 ? 2.244 18.281 15.383 1 97.5 80 HIS B CA 1
ATOM 1484 C C . HIS B 1 80 ? 2.506 19.297 14.281 1 97.5 80 HIS B C 1
ATOM 1486 O O . HIS B 1 80 ? 3.447 19.141 13.492 1 97.5 80 HIS B O 1
ATOM 1492 N N . LEU B 1 81 ? 1.666 20.25 14.266 1 97 81 LEU B N 1
ATOM 1493 C CA . LEU B 1 81 ? 1.842 21.312 13.266 1 97 81 LEU B CA 1
ATOM 1494 C C . LEU B 1 81 ? 3.049 22.172 13.602 1 97 81 LEU B C 1
ATOM 1496 O O . LEU B 1 81 ? 3.166 22.672 14.727 1 97 81 LEU B O 1
ATOM 1500 N N . THR B 1 82 ? 3.988 22.25 12.734 1 96.31 82 THR B N 1
ATOM 1501 C CA . THR B 1 82 ? 5.137 23.141 12.836 1 96.31 82 THR B CA 1
ATOM 1502 C C . THR B 1 82 ? 5.297 23.969 11.562 1 96.31 82 THR B C 1
ATOM 1504 O O . THR B 1 82 ? 4.723 23.625 10.523 1 96.31 82 THR B O 1
ATOM 1507 N N . PRO B 1 83 ? 6.004 25.016 11.664 1 95.31 83 PRO B N 1
ATOM 1508 C CA . PRO B 1 83 ? 6.234 25.812 10.445 1 95.31 83 PRO B CA 1
ATOM 1509 C C . PRO B 1 83 ? 6.883 24.984 9.328 1 95.31 83 PRO B C 1
ATOM 1511 O O . PRO B 1 83 ? 6.582 25.203 8.148 1 95.31 83 PRO B O 1
ATOM 1514 N N . GLU B 1 84 ? 7.766 24.016 9.633 1 93.62 84 GLU B N 1
ATOM 1515 C CA . GLU B 1 84 ? 8.516 23.234 8.664 1 93.62 84 GLU B CA 1
ATOM 1516 C C . GLU B 1 84 ? 7.609 22.234 7.934 1 93.62 84 GLU B C 1
ATOM 1518 O O . GLU B 1 84 ? 7.859 21.891 6.773 1 93.62 84 GLU B O 1
ATOM 1523 N N . ASN B 1 85 ? 6.551 21.828 8.617 1 94.25 85 ASN B N 1
ATOM 1524 C CA . ASN B 1 85 ? 5.684 20.828 8.008 1 94.25 85 ASN B CA 1
ATOM 1525 C C . ASN B 1 85 ? 4.289 21.375 7.742 1 94.25 85 ASN B C 1
ATOM 1527 O O . ASN B 1 85 ? 3.355 20.625 7.473 1 94.25 85 ASN B O 1
ATOM 1531 N N . SER B 1 86 ? 4.125 22.609 7.797 1 95.81 86 SER B N 1
ATOM 1532 C CA . SER B 1 86 ? 2.824 23.281 7.777 1 95.81 86 SER B CA 1
ATOM 1533 C C . SER B 1 86 ? 2.059 22.953 6.5 1 95.81 86 SER B C 1
ATOM 1535 O O . SER B 1 86 ? 0.842 22.75 6.531 1 95.81 86 SER B O 1
ATOM 1537 N N . SER B 1 87 ? 2.734 22.922 5.422 1 94.06 87 SER B N 1
ATOM 1538 C CA . SER B 1 87 ? 2.066 22.688 4.145 1 94.06 87 SER B CA 1
ATOM 1539 C C . SER B 1 87 ? 1.315 21.359 4.148 1 94.06 87 SER B C 1
ATOM 1541 O O . SER B 1 87 ? 0.142 21.297 3.773 1 94.06 87 SER B O 1
ATOM 1543 N N . VAL B 1 88 ? 1.913 20.312 4.59 1 95.25 88 VAL B N 1
ATOM 1544 C CA . VAL B 1 88 ? 1.314 18.984 4.508 1 95.25 88 VAL B CA 1
ATOM 1545 C C . VAL B 1 88 ? 0.36 18.781 5.68 1 95.25 88 VAL B C 1
ATOM 1547 O O . VAL B 1 88 ? -0.736 18.234 5.508 1 95.25 88 VAL B O 1
ATOM 1550 N N . ILE B 1 89 ? 0.664 19.188 6.836 1 97.31 89 ILE B N 1
ATOM 1551 C CA . ILE B 1 89 ? -0.154 18.938 8.016 1 97.31 89 ILE B CA 1
ATOM 1552 C C . ILE B 1 89 ? -1.454 19.734 7.926 1 97.31 89 ILE B C 1
ATOM 1554 O O . ILE B 1 89 ? -2.508 19.266 8.359 1 97.31 89 ILE B O 1
ATOM 1558 N N . LYS B 1 90 ? -1.373 20.938 7.422 1 97.5 90 LYS B N 1
ATOM 1559 C CA . LYS B 1 90 ? -2.598 21.703 7.242 1 97.5 90 LYS B CA 1
ATOM 1560 C C . LYS B 1 90 ? -3.557 21.016 6.285 1 97.5 90 LYS B C 1
ATOM 1562 O O . LYS B 1 90 ? -4.773 21.062 6.469 1 97.5 90 LYS B O 1
ATOM 1567 N N . LYS B 1 91 ? -2.998 20.406 5.277 1 96.75 91 LYS B N 1
ATOM 1568 C CA . LYS B 1 91 ? -3.83 19.625 4.371 1 96.75 91 LYS B CA 1
ATOM 1569 C C . LYS B 1 91 ? -4.508 18.469 5.102 1 96.75 91 LYS B C 1
ATOM 1571 O O . LYS B 1 91 ? -5.68 18.172 4.863 1 96.75 91 LYS B O 1
ATOM 1576 N N . MET B 1 92 ? -3.773 17.828 5.941 1 97.25 92 MET B N 1
ATOM 1577 C CA . MET B 1 92 ? -4.324 16.719 6.715 1 97.25 92 MET B CA 1
ATOM 1578 C C . MET B 1 92 ? -5.434 17.203 7.641 1 97.25 92 MET B C 1
ATOM 1580 O O . MET B 1 92 ? -6.465 16.531 7.781 1 97.25 92 MET B O 1
ATOM 1584 N N . ILE B 1 93 ? -5.176 18.344 8.266 1 98.12 93 ILE B N 1
ATOM 1585 C CA . ILE B 1 93 ? -6.176 18.922 9.148 1 98.12 93 ILE B CA 1
ATOM 1586 C C . ILE B 1 93 ? -7.449 19.219 8.359 1 98.12 93 ILE B C 1
ATOM 1588 O O . ILE B 1 93 ? -8.555 18.922 8.812 1 98.12 93 ILE B O 1
ATOM 1592 N N . HIS B 1 94 ? -7.27 19.812 7.273 1 97.88 94 HIS B N 1
ATOM 1593 C CA . HIS B 1 94 ? -8.414 20.125 6.43 1 97.88 94 HIS B CA 1
ATOM 1594 C C . HIS B 1 94 ? -9.195 18.859 6.059 1 97.88 94 HIS B C 1
ATOM 1596 O O . HIS B 1 94 ? -10.406 18.797 6.273 1 97.88 94 HIS B O 1
ATOM 1602 N N . LEU B 1 95 ? -8.492 17.859 5.461 1 97.62 95 LEU B N 1
ATOM 1603 C CA . LEU B 1 95 ? -9.156 16.641 5.047 1 97.62 95 LEU B CA 1
ATOM 1604 C C . LEU B 1 95 ? -9.859 15.977 6.23 1 97.62 95 LEU B C 1
ATOM 1606 O O . LEU B 1 95 ? -10.992 15.508 6.102 1 97.62 95 LEU B O 1
ATOM 1610 N N . ASN B 1 96 ? -9.164 15.922 7.293 1 98.19 96 ASN B N 1
ATOM 1611 C CA . ASN B 1 96 ? -9.727 15.312 8.492 1 98.19 96 ASN B CA 1
ATOM 1612 C C . ASN B 1 96 ? -10.992 16.031 8.953 1 98.19 96 ASN B C 1
ATOM 1614 O O . ASN B 1 96 ? -11.961 15.398 9.367 1 98.19 96 ASN B O 1
ATOM 1618 N N . THR B 1 97 ? -10.992 17.328 8.914 1 98.06 97 THR B N 1
ATOM 1619 C CA . THR B 1 97 ? -12.156 18.141 9.273 1 98.06 97 THR B CA 1
ATOM 1620 C C . THR B 1 97 ? -13.32 17.859 8.336 1 98.06 97 THR B C 1
ATOM 1622 O O . THR B 1 97 ? -14.469 17.75 8.781 1 98.06 97 THR B O 1
ATOM 1625 N N . VAL B 1 98 ? -13.023 17.797 7.082 1 97.5 98 VAL B N 1
ATOM 1626 C CA . VAL B 1 98 ? -14.055 17.469 6.094 1 97.5 98 VAL B CA 1
ATOM 1627 C C . VAL B 1 98 ? -14.664 16.109 6.41 1 97.5 98 VAL B C 1
ATOM 1629 O O . VAL B 1 98 ? -15.883 15.93 6.34 1 97.5 98 VAL B O 1
ATOM 1632 N N . ALA B 1 99 ? -13.844 15.133 6.746 1 97.31 99 ALA B N 1
ATOM 1633 C CA . ALA B 1 99 ? -14.312 13.797 7.098 1 97.31 99 ALA B CA 1
ATOM 1634 C C . ALA B 1 99 ? -15.266 13.844 8.289 1 97.31 99 ALA B C 1
ATOM 1636 O O . ALA B 1 99 ? -16.312 13.188 8.273 1 97.31 99 ALA B O 1
ATOM 1637 N N . ILE B 1 100 ? -14.883 14.609 9.266 1 97.62 100 ILE B N 1
ATOM 1638 C CA . ILE B 1 100 ? -15.711 14.734 10.461 1 97.62 100 ILE B CA 1
ATOM 1639 C C . ILE B 1 100 ? -17.047 15.375 10.102 1 97.62 100 ILE B C 1
ATOM 1641 O O . ILE B 1 100 ? -18.109 14.859 10.477 1 97.62 100 ILE B O 1
ATOM 1645 N N . LYS B 1 101 ? -16.969 16.406 9.43 1 97.38 101 LYS B N 1
ATOM 1646 C CA . LYS B 1 101 ? -18.172 17.172 9.07 1 97.38 101 LYS B CA 1
ATOM 1647 C C . LYS B 1 101 ? -19.141 16.312 8.258 1 97.38 101 LYS B C 1
ATOM 1649 O O . LYS B 1 101 ? -20.344 16.406 8.438 1 97.38 101 LYS B O 1
ATOM 1654 N N . ASN B 1 102 ? -18.609 15.555 7.379 1 97 102 ASN B N 1
ATOM 1655 C CA . ASN B 1 102 ? -19.438 14.797 6.449 1 97 102 ASN B CA 1
ATOM 1656 C C . ASN B 1 102 ? -19.734 13.391 6.977 1 97 102 ASN B C 1
ATOM 1658 O O . ASN B 1 102 ? -20.438 12.617 6.324 1 97 102 ASN B O 1
ATOM 1662 N N . HIS B 1 103 ? -19.219 13.07 8.102 1 95.75 103 HIS B N 1
ATOM 1663 C CA . HIS B 1 103 ? -19.391 11.766 8.719 1 95.75 103 HIS B CA 1
ATOM 1664 C C . HIS B 1 103 ? -18.875 10.648 7.816 1 95.75 103 HIS B C 1
ATOM 1666 O O . HIS B 1 103 ? -19.594 9.68 7.547 1 95.75 103 HIS B O 1
ATOM 1672 N N . THR B 1 104 ? -17.734 10.844 7.348 1 95.94 104 THR B N 1
ATOM 1673 C CA . THR B 1 104 ? -17.047 9.859 6.516 1 95.94 104 THR B CA 1
ATOM 1674 C C . THR B 1 104 ? -15.719 9.445 7.148 1 95.94 104 THR B C 1
ATOM 1676 O O . THR B 1 104 ? -15.633 9.266 8.367 1 95.94 104 THR B O 1
ATOM 1679 N N . GLY B 1 105 ? -14.695 9.219 6.375 1 94.44 105 GLY B N 1
ATOM 1680 C CA . GLY B 1 105 ? -13.414 8.766 6.883 1 94.44 105 GLY B CA 1
ATOM 1681 C C . GLY B 1 105 ? -12.234 9.312 6.098 1 94.44 105 GLY B C 1
ATOM 1682 O O . GLY B 1 105 ? -12.414 9.922 5.039 1 94.44 105 GLY B O 1
ATOM 1683 N N . LEU B 1 106 ? -11.086 9.25 6.711 1 94.81 106 LEU B N 1
ATOM 1684 C CA . LEU B 1 106 ? -9.805 9.578 6.098 1 94.81 106 LEU B CA 1
ATOM 1685 C C . LEU B 1 106 ? -9.094 8.312 5.613 1 94.81 106 LEU B C 1
ATOM 1687 O O . LEU B 1 106 ? -8.836 7.402 6.406 1 94.81 106 LEU B O 1
ATOM 1691 N N . PHE B 1 107 ? -8.812 8.242 4.305 1 87.94 107 PHE B N 1
ATOM 1692 C CA . PHE B 1 107 ? -8.258 7.039 3.691 1 87.94 107 PHE B CA 1
ATOM 1693 C C . PHE B 1 107 ? -6.84 7.285 3.193 1 87.94 107 PHE B C 1
ATOM 1695 O O . PHE B 1 107 ? -6.566 8.305 2.555 1 87.94 107 PHE B O 1
ATOM 1702 N N . PHE B 1 108 ? -5.988 6.371 3.572 1 87 108 PHE B N 1
ATOM 1703 C CA . PHE B 1 108 ? -4.586 6.438 3.18 1 87 108 PHE B CA 1
ATOM 1704 C C . PHE B 1 108 ? -4.25 5.324 2.191 1 87 108 PHE B C 1
ATOM 1706 O O . PHE B 1 108 ? -4.414 4.145 2.5 1 87 108 PHE B O 1
ATOM 1713 N N . PHE B 1 109 ? -3.85 5.773 1.04 1 77.69 109 PHE B N 1
ATOM 1714 C CA . PHE B 1 109 ? -3.412 4.836 0.012 1 77.69 109 PHE B CA 1
ATOM 1715 C C . PHE B 1 109 ? -1.923 4.992 -0.266 1 77.69 109 PHE B C 1
ATOM 1717 O O . PHE B 1 109 ? -1.525 5.773 -1.132 1 77.69 109 PHE B O 1
ATOM 1724 N N . PHE B 1 110 ? -1.258 4.348 0.59 1 70.88 110 PHE B N 1
ATOM 1725 C CA . PHE B 1 110 ? 0.192 4.398 0.444 1 70.88 110 PHE B CA 1
ATOM 1726 C C . PHE B 1 110 ? 0.722 3.113 -0.179 1 70.88 110 PHE B C 1
ATOM 1728 O O . PHE B 1 110 ? 0.176 2.033 0.056 1 70.88 110 PHE B O 1
#

Sequence (220 aa):
MKIICVPLTPEAMRLLDTNDCPDSLLESIHLTEEEYKKLLTSGAVEAINKTLGKIIDDYEDETINTNEDLSKALAIFEAHLTPENSSVIKKMIHLNTVAIKNHTGLFFFFMKIICVPLTPEAMRLLDTNDCPDSLLESIHLTEEEYKKLLTSGAVEAINKTLGKIIDDYEDETINTNEDLSKALAIFEAHLTPENSSVIKKMIHLNTVAIKNHTGLFFFF

Foldseek 3Di:
DDKDKDFQDPVLVVCVVVPNRDCVRMDMDDADPVRVVCVVVVCPVVVCCVVVVDDPDPLPFDKDQALVSLVVVLVVLVVPQDPVCPVPSVVVNVVSVVCNVVNGMDTHDD/DDKDKDFQDPVLVVCVVVPNRDCVRIDMDDDDPVRVVCVVVVCPVVVCCVVVVDDPDPLPFDKDQALVSLVVVLVVLVVPQDPVCPVPSVVVNVVSVVCNVVRGMDTDDD